Protein AF-A0A0D2M886-F1 (afdb_monomer_lite)

Organism: NCBI:txid145388

InterPro domains:
  IPR003165 Piwi domain [PF02171] (3-191)
  IPR003165 Piwi domain [PS50822] (1-195)
  IPR003165 Piwi domain [SM00950] (1-195)
  IPR012337 Ribonuclease H-like superfamily [SSF53098] (3-191)
  IPR036397 Ribonuclease H superfamily [G3DSA:3.30.420.10] (1-238)

Secondary structure (DSSP, 8-state):
-PPPTT--S-TTHHHHHHHHHHHHHHHHSS--S-EEEEEES--GGGHHHHIIIIIHHHHHHHHHHH-TT----EEEEEEE---S----EE-SPPPTTS-SPPPEEPPPTTEEE-SSSS-SSS-EEEEE-S--SSS---PEEEEEEEESS---HHHHHHHHHHHHS--TT-SS--SS-HHHHHHHHHHHHHHHHHHHT-S------------------------PPPPPPTTTTTS-TT-

Sequence (239 aa):
MEQPPGMEIVAGMGEALEELLRKRREATGKLPDALLVYRDGVSDSQLGTVVDREVGPMRRACAAVGGPSYAPPLTLLVVSKSHGLRMMAVTGEAGAGGERLPEVDNPLPGSVLDHTVTRPLAYEFYLASHAAIQGTSRPSKYQVLVDDRGLGPDALQLVTHWLCCTHGACSRSVRQPVPARYADQAAAAAALLAKRGAWPQRQQAGGGGGGGSGAGADQGPQYRMIPLADTLAGSHWYL

pLDDT: mean 83.42, std 17.79, range [31.66, 97.38]

Structure (mmCIF, N/CA/C/O backbone):
data_AF-A0A0D2M886-F1
#
_entry.id   AF-A0A0D2M886-F1
#
loop_
_atom_site.group_PDB
_atom_site.id
_atom_site.type_symbol
_atom_site.label_atom_id
_atom_site.label_alt_id
_atom_site.label_comp_id
_atom_site.label_asym_id
_atom_site.label_entity_id
_atom_site.label_seq_id
_atom_site.pdbx_PDB_ins_code
_atom_site.Cartn_x
_atom_site.Cartn_y
_atom_site.Cartn_z
_atom_site.occupancy
_atom_site.B_iso_or_equiv
_atom_site.auth_seq_id
_atom_site.auth_comp_id
_atom_site.auth_asym_id
_atom_site.auth_atom_id
_atom_site.pdbx_PDB_model_num
ATOM 1 N N . MET A 1 1 ? 1.164 2.469 22.660 1.00 53.12 1 MET A N 1
ATOM 2 C CA . MET A 1 1 ? 2.129 1.353 22.586 1.00 53.12 1 MET A CA 1
ATOM 3 C C . MET A 1 1 ? 3.386 1.878 21.912 1.00 53.12 1 MET A C 1
ATOM 5 O O . MET A 1 1 ? 3.252 2.594 20.927 1.00 53.12 1 MET A O 1
ATOM 9 N N . GLU A 1 2 ? 4.568 1.613 22.464 1.00 64.00 2 GLU A N 1
ATOM 10 C CA . GLU A 1 2 ? 5.840 2.068 21.882 1.00 64.00 2 GLU A CA 1
ATOM 11 C C . GLU A 1 2 ? 6.367 1.018 20.896 1.00 64.00 2 GLU A C 1
ATOM 13 O O . GLU A 1 2 ? 6.315 -0.179 21.181 1.00 64.00 2 GLU A O 1
ATOM 18 N N . GLN A 1 3 ? 6.826 1.454 19.720 1.00 74.00 3 GLN A N 1
ATOM 19 C CA . GLN A 1 3 ? 7.476 0.576 18.746 1.00 74.00 3 GLN A CA 1
ATOM 20 C C . GLN A 1 3 ? 8.975 0.476 19.068 1.00 74.00 3 GLN A C 1
ATOM 22 O O . GLN A 1 3 ? 9.629 1.516 19.179 1.00 74.00 3 GLN A O 1
ATOM 27 N N . PRO A 1 4 ? 9.539 -0.738 19.205 1.00 77.50 4 PRO A N 1
ATOM 28 C CA . PRO A 1 4 ? 10.972 -0.908 19.407 1.00 77.50 4 PRO A CA 1
ATOM 29 C C . PRO A 1 4 ? 11.797 -0.369 18.224 1.00 77.50 4 PRO A C 1
ATOM 31 O O . PRO A 1 4 ? 11.364 -0.488 17.072 1.00 77.50 4 PRO A O 1
ATOM 34 N N . PRO A 1 5 ? 13.010 0.165 18.464 1.00 78.38 5 PRO A N 1
ATOM 35 C CA . PRO A 1 5 ? 13.906 0.590 17.392 1.00 78.38 5 PRO A CA 1
ATOM 36 C C . PRO A 1 5 ? 14.203 -0.544 16.400 1.00 78.38 5 PRO A C 1
ATOM 38 O O . PRO A 1 5 ? 14.501 -1.666 16.802 1.00 78.38 5 PRO A O 1
ATOM 41 N N . GLY A 1 6 ? 14.138 -0.246 15.099 1.00 81.31 6 GLY A N 1
ATOM 42 C CA . GLY A 1 6 ? 14.448 -1.205 14.028 1.00 81.31 6 GLY A CA 1
ATOM 43 C C . GLY A 1 6 ? 13.375 -2.270 13.772 1.00 81.31 6 GLY A C 1
ATOM 44 O O . GLY A 1 6 ? 13.572 -3.132 12.918 1.00 81.31 6 GLY A O 1
ATOM 45 N N . MET A 1 7 ? 12.239 -2.226 14.474 1.00 84.75 7 MET A N 1
ATOM 46 C CA . MET A 1 7 ? 11.128 -3.142 14.230 1.00 84.75 7 MET A CA 1
ATOM 47 C C . MET A 1 7 ? 10.287 -2.661 13.042 1.00 84.75 7 MET A C 1
ATOM 49 O O . MET A 1 7 ? 9.575 -1.668 13.136 1.00 84.75 7 MET A O 1
ATOM 53 N N . GLU A 1 8 ? 10.345 -3.388 11.926 1.00 87.00 8 GLU A N 1
ATOM 54 C CA . GLU A 1 8 ? 9.553 -3.050 10.733 1.00 87.00 8 GLU A CA 1
ATOM 55 C C . GLU A 1 8 ? 8.082 -3.464 10.848 1.00 87.00 8 GLU A C 1
ATOM 57 O O . GLU A 1 8 ? 7.227 -2.855 10.212 1.00 87.00 8 GLU A O 1
ATOM 62 N N . ILE A 1 9 ? 7.770 -4.484 11.654 1.00 89.50 9 ILE A N 1
ATOM 63 C CA . ILE A 1 9 ? 6.400 -4.966 11.872 1.00 89.50 9 ILE A CA 1
ATOM 64 C C . ILE A 1 9 ? 5.643 -4.001 12.783 1.00 89.50 9 ILE A C 1
ATOM 66 O O . ILE A 1 9 ? 6.102 -3.666 13.877 1.00 89.50 9 ILE A O 1
ATOM 70 N N . VAL A 1 10 ? 4.450 -3.586 12.362 1.00 88.38 10 VAL A N 1
ATOM 71 C CA . VAL A 1 10 ? 3.660 -2.592 13.093 1.00 88.38 10 VAL A CA 1
ATOM 72 C C . VAL A 1 10 ? 2.946 -3.266 14.263 1.00 88.38 10 VAL A C 1
ATOM 74 O O . VAL A 1 10 ? 1.879 -3.854 14.104 1.00 88.38 10 VAL A O 1
ATOM 77 N N . ALA A 1 11 ? 3.512 -3.138 15.465 1.00 85.81 11 ALA A N 1
ATOM 78 C CA . ALA A 1 11 ? 2.910 -3.687 16.684 1.00 85.81 11 ALA A CA 1
ATOM 79 C C . ALA A 1 11 ? 1.501 -3.120 16.966 1.00 85.81 11 ALA A C 1
ATOM 81 O O . ALA A 1 11 ? 0.620 -3.859 17.389 1.00 85.81 11 ALA A O 1
ATOM 82 N N . GLY A 1 12 ? 1.289 -1.829 16.679 1.00 87.06 12 GLY A N 1
ATOM 83 C CA . GLY A 1 12 ? 0.040 -1.100 16.937 1.00 87.06 12 GLY A CA 1
ATOM 84 C C . GLY A 1 12 ? -0.958 -1.058 15.771 1.00 87.06 12 GLY A C 1
ATOM 85 O O . GLY A 1 12 ? -1.716 -0.095 15.654 1.00 87.06 12 GLY A O 1
ATOM 86 N N . MET A 1 13 ? -0.905 -2.022 14.841 1.00 90.69 13 MET A N 1
ATOM 87 C CA . MET A 1 13 ? -1.732 -1.989 13.622 1.00 90.69 13 MET A CA 1
ATOM 88 C C . MET A 1 13 ? -3.233 -2.072 13.944 1.00 90.69 13 MET A C 1
ATOM 90 O O . MET A 1 13 ? -4.048 -1.406 13.306 1.00 90.69 13 MET A O 1
ATOM 94 N N . GLY A 1 14 ? -3.603 -2.881 14.942 1.00 92.44 14 GLY A N 1
ATOM 95 C CA . GLY A 1 14 ? -4.996 -3.045 15.355 1.00 92.44 14 GLY A CA 1
ATOM 96 C C . GLY 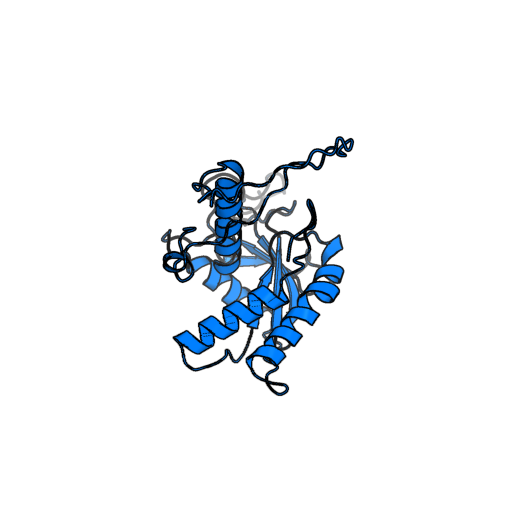A 1 14 ? -5.571 -1.760 15.946 1.00 92.44 14 GLY A C 1
ATOM 97 O O . GLY A 1 14 ? -6.633 -1.316 15.524 1.00 92.44 14 GLY A O 1
ATOM 98 N N . GLU A 1 15 ? -4.846 -1.126 16.865 1.00 91.69 15 GLU A N 1
ATOM 99 C CA . GLU A 1 15 ? -5.262 0.112 17.528 1.00 91.69 15 GLU A CA 1
ATOM 100 C C . GLU A 1 15 ? -5.401 1.269 16.534 1.00 91.69 15 GLU A C 1
ATOM 102 O O . GLU A 1 15 ? -6.382 2.012 16.581 1.00 91.69 15 GLU A O 1
ATOM 107 N N . ALA A 1 16 ? -4.458 1.390 15.593 1.00 91.25 16 ALA A N 1
ATOM 108 C CA . ALA A 1 16 ? -4.535 2.394 14.537 1.00 91.25 16 ALA A CA 1
ATOM 109 C C . ALA A 1 16 ? -5.781 2.191 13.658 1.00 91.25 16 ALA A C 1
ATOM 111 O O . ALA A 1 16 ? -6.501 3.147 13.366 1.00 91.25 16 ALA A O 1
ATOM 112 N N . LEU A 1 17 ? -6.078 0.946 13.266 1.00 94.88 17 LEU A N 1
ATOM 113 C CA . LEU A 1 17 ? -7.279 0.640 12.489 1.00 94.88 17 LEU A CA 1
ATOM 114 C C . LEU A 1 17 ? -8.563 0.893 13.291 1.00 94.88 17 LEU A C 1
ATOM 116 O O . LEU A 1 17 ? -9.522 1.436 12.745 1.00 94.88 17 LEU A O 1
ATOM 120 N N . GLU A 1 18 ? -8.592 0.532 14.573 1.00 94.50 18 GLU A N 1
ATOM 121 C CA . GLU A 1 18 ? -9.721 0.789 15.472 1.00 94.50 18 GLU A CA 1
ATOM 122 C C . GLU A 1 18 ? -10.050 2.287 15.541 1.00 94.50 18 GLU A C 1
ATOM 124 O O . GLU A 1 18 ? -11.213 2.676 15.381 1.00 94.50 18 GLU A O 1
ATOM 129 N N . GLU A 1 19 ? -9.032 3.134 15.711 1.00 92.31 19 GLU A N 1
ATOM 130 C CA . GLU A 1 19 ? -9.193 4.589 15.716 1.00 92.31 19 GLU A CA 1
ATOM 131 C C . GLU A 1 19 ? -9.737 5.102 14.372 1.00 92.31 19 GLU A C 1
ATOM 133 O O . GLU A 1 19 ? -10.700 5.875 14.343 1.00 92.31 19 GLU A O 1
ATOM 138 N N . LEU A 1 20 ? -9.180 4.630 13.250 1.00 93.06 20 LEU A N 1
ATOM 139 C CA . LEU A 1 20 ? -9.633 5.010 11.908 1.00 93.06 20 LEU A CA 1
ATOM 140 C C . LEU A 1 20 ? -11.085 4.591 11.642 1.00 93.06 20 LEU A C 1
ATOM 142 O O . LEU A 1 20 ? -11.854 5.363 11.064 1.00 93.06 20 LEU A O 1
ATOM 146 N N . LEU A 1 21 ? -11.491 3.398 12.082 1.00 95.25 21 LEU A N 1
ATOM 147 C CA . LEU A 1 21 ? -12.864 2.908 11.943 1.00 95.25 21 LEU A CA 1
ATOM 148 C C . LEU A 1 21 ? -13.850 3.725 12.785 1.00 95.25 21 LEU A C 1
ATOM 150 O O . LEU A 1 21 ? -14.943 4.040 12.305 1.00 95.25 21 LEU A O 1
ATOM 154 N N . ARG A 1 22 ? -13.472 4.110 14.012 1.00 94.06 22 ARG A N 1
ATOM 155 C CA . ARG A 1 22 ? -14.287 5.005 14.852 1.00 94.06 22 ARG A CA 1
ATOM 156 C C . ARG A 1 22 ? -14.464 6.369 14.195 1.00 94.06 22 ARG A C 1
ATOM 158 O O . ARG A 1 22 ? -15.606 6.770 13.977 1.00 94.06 22 ARG A O 1
ATOM 165 N N . LYS A 1 23 ? -13.370 7.002 13.759 1.00 91.56 23 LYS A N 1
ATOM 166 C CA . LYS A 1 23 ? -13.404 8.286 13.034 1.00 91.56 23 LYS A CA 1
ATOM 167 C C . LYS A 1 23 ? -14.247 8.204 11.758 1.00 91.56 23 LYS A C 1
ATOM 169 O O . LYS A 1 23 ? -15.034 9.101 11.465 1.00 91.56 23 LYS A O 1
ATOM 174 N N . ARG A 1 24 ? -14.146 7.103 11.002 1.00 92.56 24 ARG A N 1
ATOM 175 C CA . ARG A 1 24 ? -14.970 6.871 9.804 1.00 92.56 24 ARG A CA 1
ATOM 176 C C . ARG A 1 24 ? -16.459 6.795 10.138 1.00 92.56 24 ARG A C 1
ATOM 178 O O . ARG A 1 24 ? -17.269 7.398 9.427 1.00 92.56 24 ARG A O 1
ATOM 185 N N . ARG A 1 25 ? -16.818 6.073 11.202 1.00 93.94 25 ARG A N 1
ATOM 186 C CA . ARG A 1 25 ? -18.205 5.955 11.665 1.00 93.94 25 ARG A CA 1
ATOM 187 C C . ARG A 1 25 ? -18.745 7.288 12.171 1.00 93.94 25 ARG A C 1
ATOM 189 O O . ARG A 1 25 ? -19.879 7.613 11.852 1.00 93.94 25 ARG A O 1
ATOM 196 N N . GLU A 1 26 ? -17.950 8.063 12.897 1.00 92.56 26 GLU A N 1
ATOM 197 C CA . GLU A 1 26 ? -18.324 9.411 13.347 1.00 92.56 26 GLU A CA 1
ATOM 198 C C . GLU A 1 26 ? -18.574 10.353 12.162 1.00 92.56 26 GLU A C 1
ATOM 200 O O . GLU A 1 26 ? -19.574 11.064 12.142 1.00 92.56 26 GLU A O 1
ATOM 205 N N . ALA A 1 27 ? -17.720 10.306 11.135 1.00 90.62 27 ALA A N 1
ATOM 206 C CA . ALA A 1 27 ? -17.834 11.182 9.971 1.00 90.62 27 ALA A CA 1
ATOM 207 C C . ALA A 1 27 ? -18.964 10.799 8.997 1.00 90.62 27 ALA A C 1
ATOM 209 O O . ALA A 1 27 ? -19.508 11.667 8.320 1.00 90.62 27 ALA A O 1
ATOM 210 N N . THR A 1 28 ? -19.291 9.508 8.866 1.00 93.38 28 THR A N 1
ATOM 211 C CA . THR A 1 28 ? -20.219 9.020 7.818 1.00 93.38 28 THR A CA 1
ATOM 212 C C . THR A 1 28 ? -21.443 8.273 8.336 1.00 93.38 28 THR A C 1
ATOM 214 O O . THR A 1 28 ? -22.320 7.911 7.553 1.00 93.38 28 THR A O 1
ATOM 217 N N . GLY A 1 29 ? -21.507 7.994 9.638 1.00 93.00 29 GLY A N 1
ATOM 218 C CA . GLY A 1 29 ? -22.547 7.174 10.263 1.00 93.00 29 GLY A CA 1
ATOM 219 C C . GLY A 1 29 ? -22.462 5.679 9.939 1.00 93.00 29 GLY A C 1
ATOM 220 O O . GLY A 1 29 ? -23.271 4.907 10.447 1.00 93.00 29 GLY A O 1
ATOM 221 N N . LYS A 1 30 ? -21.509 5.241 9.102 1.00 93.44 30 LYS A N 1
ATOM 222 C CA . LYS A 1 30 ? -21.393 3.853 8.634 1.00 93.44 30 LYS A CA 1
ATOM 223 C C . LYS A 1 30 ? -19.961 3.338 8.734 1.00 93.44 30 LYS A C 1
ATOM 225 O O . LYS A 1 30 ? -18.998 4.082 8.553 1.00 93.44 30 LYS A O 1
ATOM 230 N N . LEU A 1 31 ? -19.836 2.045 9.011 1.00 95.69 31 LEU A N 1
ATOM 231 C CA . LEU A 1 31 ? -18.571 1.322 8.905 1.00 95.69 31 LEU A CA 1
ATOM 232 C C . LEU A 1 31 ? -18.360 0.852 7.454 1.00 95.69 31 LEU A C 1
ATOM 234 O O . LEU A 1 31 ? -19.344 0.655 6.743 1.00 95.69 31 LEU A O 1
ATOM 238 N N . PRO A 1 32 ? -17.108 0.734 6.983 1.00 95.69 32 PRO A N 1
ATOM 239 C CA . PRO A 1 32 ? -16.821 0.299 5.619 1.00 95.69 32 PRO A CA 1
ATOM 240 C C . PRO A 1 32 ? -17.175 -1.178 5.386 1.00 95.69 32 PRO A C 1
ATOM 242 O O . PRO A 1 32 ? -16.897 -2.035 6.216 1.00 95.69 32 PRO A O 1
ATOM 245 N N . ASP A 1 33 ? -17.707 -1.490 4.205 1.00 95.44 33 ASP A N 1
ATOM 246 C CA . ASP A 1 33 ? -18.076 -2.865 3.834 1.00 95.44 33 ASP A CA 1
ATOM 247 C C . ASP A 1 33 ? -16.876 -3.727 3.401 1.00 95.44 33 ASP A C 1
ATOM 249 O O . ASP A 1 33 ? -17.024 -4.926 3.189 1.00 95.44 33 ASP A O 1
ATOM 253 N N . ALA A 1 34 ? -15.698 -3.130 3.201 1.00 95.81 34 ALA A N 1
ATOM 254 C CA . ALA A 1 34 ? -14.462 -3.817 2.827 1.00 95.81 34 ALA A CA 1
ATOM 255 C C . ALA A 1 34 ? -13.234 -2.984 3.207 1.00 95.81 34 ALA A C 1
ATOM 257 O O . ALA A 1 34 ? -13.303 -1.752 3.262 1.00 95.81 34 ALA A O 1
ATOM 258 N N . LEU A 1 35 ? -12.104 -3.657 3.423 1.00 96.75 35 LEU A N 1
ATOM 259 C CA . LEU A 1 35 ? -10.825 -3.031 3.750 1.00 96.75 35 LEU A CA 1
ATOM 260 C C . LEU A 1 35 ? -9.789 -3.347 2.671 1.00 96.75 35 LEU A C 1
ATOM 262 O O . LEU A 1 35 ? -9.472 -4.509 2.437 1.00 96.75 35 LEU A O 1
ATOM 266 N N . LEU A 1 36 ? -9.235 -2.305 2.050 1.00 96.75 36 LEU A N 1
ATOM 267 C CA . LEU A 1 36 ? -8.108 -2.397 1.123 1.00 96.75 36 LEU A CA 1
ATOM 268 C C . LEU A 1 36 ? -6.891 -1.730 1.764 1.00 96.75 36 LEU A C 1
ATOM 270 O O . LEU A 1 36 ? -6.874 -0.512 1.949 1.00 96.75 36 LEU A O 1
ATOM 274 N N . VAL A 1 37 ? -5.887 -2.527 2.118 1.00 96.75 37 VAL A N 1
ATOM 275 C CA . VAL A 1 37 ? -4.716 -2.078 2.876 1.00 96.75 37 VAL A CA 1
ATOM 276 C C . VAL A 1 37 ? -3.468 -2.186 2.008 1.00 96.75 37 VAL A C 1
ATOM 278 O O . VAL A 1 37 ? -3.136 -3.264 1.520 1.00 96.75 37 VAL A O 1
ATOM 281 N N . TYR A 1 38 ? -2.756 -1.068 1.854 1.00 96.88 38 TYR A N 1
ATOM 282 C CA . TYR A 1 38 ? -1.430 -1.027 1.239 1.00 96.88 38 TYR A CA 1
ATOM 283 C C . TYR A 1 38 ? -0.364 -0.897 2.319 1.00 96.88 38 TYR A C 1
ATOM 285 O O . TYR A 1 38 ? -0.339 0.087 3.059 1.00 96.88 38 TYR A O 1
ATOM 293 N N . ARG A 1 39 ? 0.530 -1.880 2.389 1.00 95.50 39 ARG A N 1
ATOM 294 C CA . ARG A 1 39 ? 1.609 -1.959 3.369 1.00 95.50 39 ARG A CA 1
ATOM 295 C C . ARG A 1 39 ? 2.953 -1.716 2.692 1.00 95.50 39 ARG A C 1
ATOM 297 O O . ARG A 1 39 ? 3.441 -2.578 1.975 1.00 95.50 39 ARG A O 1
ATOM 304 N N . ASP A 1 40 ? 3.553 -0.553 2.917 1.00 92.62 40 ASP A N 1
ATOM 305 C CA . ASP A 1 40 ? 4.906 -0.237 2.431 1.00 92.62 40 ASP A CA 1
ATOM 306 C C . ASP A 1 40 ? 5.961 -0.501 3.511 1.00 92.62 40 ASP A C 1
ATOM 308 O O . ASP A 1 40 ? 5.642 -0.463 4.697 1.00 92.62 40 ASP A O 1
ATOM 312 N N . GLY A 1 41 ? 7.211 -0.738 3.112 1.00 81.69 41 GLY A N 1
ATOM 313 C CA . GLY A 1 41 ? 8.351 -0.816 4.030 1.00 81.69 41 GLY A CA 1
ATOM 314 C C . GLY A 1 41 ? 8.548 -2.176 4.698 1.00 81.69 41 GLY A C 1
ATOM 315 O O . GLY A 1 41 ? 8.929 -2.220 5.861 1.00 81.69 41 GLY A O 1
ATOM 316 N N . VAL A 1 42 ? 8.266 -3.270 3.986 1.00 89.88 42 VAL A N 1
ATOM 317 C CA . VAL A 1 42 ? 8.608 -4.635 4.424 1.00 89.88 42 VAL A CA 1
ATOM 318 C C . VAL A 1 42 ? 9.409 -5.357 3.351 1.00 89.88 42 VAL A C 1
ATOM 320 O O . VAL A 1 42 ? 9.152 -5.204 2.151 1.00 89.88 42 VAL A O 1
ATOM 323 N N . SER A 1 43 ? 10.390 -6.138 3.791 1.00 87.69 43 SER A N 1
ATOM 324 C CA . SER A 1 43 ? 11.168 -7.008 2.913 1.00 87.69 43 SER A CA 1
ATOM 325 C C . SER A 1 43 ? 10.445 -8.330 2.638 1.00 87.69 43 SER A C 1
ATOM 327 O O . SER A 1 43 ? 9.536 -8.740 3.364 1.00 87.69 43 SER A O 1
ATOM 329 N N . ASP A 1 44 ? 10.880 -9.038 1.595 1.00 87.56 44 ASP A N 1
ATOM 330 C CA . ASP A 1 44 ? 10.262 -10.303 1.181 1.00 87.56 44 ASP A CA 1
ATOM 331 C C . ASP A 1 44 ? 10.348 -11.400 2.259 1.00 87.56 44 ASP A C 1
ATOM 333 O O . ASP A 1 44 ? 9.481 -12.270 2.327 1.00 87.56 44 ASP A O 1
ATOM 337 N N . SER A 1 45 ? 11.351 -11.346 3.144 1.00 89.31 45 SER A N 1
ATOM 338 C CA . SER A 1 45 ? 11.512 -12.318 4.234 1.00 89.31 45 SER A CA 1
ATOM 339 C C . SER A 1 45 ? 10.497 -12.133 5.366 1.00 89.31 45 SER A C 1
ATOM 341 O O . SER A 1 45 ? 10.272 -13.057 6.144 1.00 89.31 45 SER A O 1
ATOM 343 N N . GLN A 1 46 ? 9.857 -10.965 5.462 1.00 91.00 46 GLN A N 1
ATOM 344 C CA . GLN A 1 46 ? 8.916 -10.638 6.537 1.00 91.00 46 GLN A CA 1
ATOM 345 C C . GLN A 1 46 ? 7.453 -10.765 6.116 1.00 91.00 46 GLN A C 1
ATOM 347 O O . GLN A 1 46 ? 6.575 -10.536 6.945 1.00 91.00 46 GLN A O 1
ATOM 352 N N . LEU A 1 47 ? 7.165 -11.140 4.865 1.00 91.94 47 LEU A N 1
ATOM 353 C CA . LEU A 1 47 ? 5.789 -11.232 4.364 1.00 91.94 47 LEU A CA 1
ATOM 354 C C . LEU A 1 47 ? 4.926 -12.179 5.210 1.00 91.94 47 LEU A C 1
ATOM 356 O O . LEU A 1 47 ? 3.796 -11.834 5.541 1.00 91.94 47 LEU A O 1
ATOM 360 N N . GLY A 1 48 ? 5.473 -13.330 5.620 1.00 92.31 48 GLY A N 1
ATOM 361 C CA . GLY A 1 48 ? 4.783 -14.248 6.534 1.00 92.31 48 GLY A CA 1
ATOM 362 C C . GLY A 1 48 ? 4.502 -13.602 7.893 1.00 92.31 48 GLY A C 1
ATOM 363 O O . GLY A 1 48 ? 3.373 -13.611 8.371 1.00 92.31 48 GLY A O 1
ATOM 364 N N . THR A 1 49 ? 5.500 -12.920 8.459 1.00 92.88 49 THR A N 1
ATOM 365 C CA . THR A 1 49 ? 5.365 -12.207 9.736 1.00 92.88 49 THR A CA 1
ATOM 366 C C . THR A 1 49 ? 4.306 -11.106 9.683 1.00 92.88 49 THR A C 1
ATOM 368 O O . THR A 1 49 ? 3.595 -10.910 10.665 1.00 92.88 49 THR A O 1
ATOM 371 N N . VAL A 1 50 ? 4.168 -10.396 8.558 1.00 94.12 50 VAL A N 1
ATOM 372 C CA . VAL A 1 50 ? 3.108 -9.392 8.363 1.00 94.12 50 VAL A CA 1
ATOM 373 C C . VAL A 1 50 ? 1.730 -10.043 8.465 1.00 94.12 50 VAL A C 1
ATOM 375 O O . VAL A 1 50 ? 0.868 -9.536 9.183 1.00 94.12 50 VAL A O 1
ATOM 378 N N . VAL A 1 51 ? 1.523 -11.187 7.808 1.00 93.69 51 VAL A N 1
ATOM 379 C CA . VAL A 1 51 ? 0.253 -11.922 7.900 1.00 93.69 51 VAL A CA 1
ATOM 380 C C . VAL A 1 51 ? -0.010 -12.354 9.343 1.00 93.69 51 VAL A C 1
ATOM 382 O O . VAL A 1 51 ? -1.063 -12.038 9.898 1.00 93.69 51 VAL A O 1
ATOM 385 N N . ASP A 1 52 ? 0.967 -12.983 9.992 1.00 93.06 52 ASP A N 1
ATOM 386 C CA . ASP A 1 52 ? 0.800 -13.539 11.338 1.00 93.06 52 ASP A CA 1
ATOM 387 C C . ASP A 1 52 ? 0.584 -12.466 12.413 1.00 93.06 52 ASP A C 1
ATOM 389 O O . ASP A 1 52 ? -0.166 -12.664 13.376 1.00 93.06 52 ASP A O 1
ATOM 393 N N . ARG A 1 53 ? 1.262 -11.320 12.281 1.00 93.50 53 ARG A N 1
ATOM 394 C CA . ARG A 1 53 ? 1.314 -10.289 13.324 1.00 93.50 53 ARG A CA 1
ATOM 395 C C . ARG A 1 53 ? 0.406 -9.100 13.070 1.00 93.50 53 ARG A C 1
ATOM 397 O O . ARG A 1 53 ? -0.015 -8.508 14.053 1.00 93.50 53 ARG A O 1
ATOM 404 N N . GLU A 1 54 ? 0.077 -8.754 11.826 1.00 94.88 54 GLU A N 1
ATOM 405 C CA . GLU A 1 54 ? -0.716 -7.552 11.518 1.00 94.88 54 GLU A CA 1
ATOM 406 C C . GLU A 1 54 ? -2.181 -7.891 11.171 1.00 94.88 54 GLU A C 1
ATOM 408 O O . GLU A 1 54 ? -3.092 -7.190 11.617 1.00 94.88 54 GLU A O 1
ATOM 413 N N . VAL A 1 55 ? -2.455 -9.002 10.469 1.00 95.50 55 VAL A N 1
ATOM 414 C CA . VAL A 1 55 ? -3.827 -9.374 10.040 1.00 95.50 55 VAL A CA 1
ATOM 415 C C . VAL A 1 55 ? -4.725 -9.742 11.218 1.00 95.50 55 VAL A C 1
ATOM 417 O O . VAL A 1 55 ? -5.862 -9.273 11.303 1.00 95.50 55 VAL A O 1
ATOM 420 N N . GLY A 1 56 ? -4.223 -10.543 12.159 1.00 94.88 56 GLY A N 1
ATOM 421 C CA . GLY A 1 56 ? -4.973 -10.928 13.358 1.00 94.88 56 GLY A CA 1
ATOM 422 C C . GLY A 1 56 ? -5.473 -9.721 14.169 1.00 94.88 56 GLY A C 1
ATOM 423 O O . GLY A 1 56 ? -6.678 -9.628 14.426 1.00 94.88 56 GLY A O 1
ATOM 424 N N . PRO A 1 57 ? -4.593 -8.776 14.563 1.00 95.25 57 PRO A N 1
ATOM 425 C CA . PRO A 1 57 ? -5.006 -7.531 15.208 1.00 95.25 57 PRO A CA 1
ATOM 426 C C . PRO A 1 57 ? -5.996 -6.699 14.391 1.00 95.25 57 PRO A C 1
ATOM 428 O O . PRO A 1 57 ? -6.968 -6.221 14.970 1.00 95.25 57 PRO A O 1
ATOM 431 N N . MET A 1 58 ? -5.813 -6.569 13.070 1.00 96.00 58 MET A N 1
ATOM 432 C CA . MET A 1 58 ? -6.754 -5.829 12.216 1.00 96.00 58 MET A CA 1
ATOM 433 C C . MET A 1 58 ? -8.173 -6.415 12.275 1.00 96.00 58 MET A C 1
ATOM 435 O O . MET A 1 58 ? -9.151 -5.682 12.434 1.00 96.00 58 MET A O 1
ATOM 439 N N . ARG A 1 59 ? -8.304 -7.745 12.212 1.00 95.62 59 ARG A N 1
ATOM 440 C CA . ARG A 1 59 ? -9.613 -8.413 12.320 1.00 95.62 59 ARG A CA 1
ATOM 441 C C . ARG A 1 59 ? -10.240 -8.232 13.704 1.00 95.62 59 ARG A C 1
ATOM 443 O O . ARG A 1 59 ? -11.438 -7.973 13.800 1.00 95.62 59 ARG A O 1
ATOM 450 N N . ARG A 1 60 ? -9.439 -8.304 14.775 1.00 95.50 60 ARG A N 1
ATOM 451 C CA . ARG A 1 60 ? -9.917 -8.029 16.144 1.00 95.50 60 ARG A CA 1
ATOM 452 C C . ARG A 1 60 ? -10.382 -6.582 16.312 1.00 95.50 60 ARG A C 1
ATOM 454 O O . ARG A 1 60 ? -11.417 -6.365 16.931 1.00 95.50 60 ARG A O 1
ATOM 461 N N . ALA A 1 61 ? -9.672 -5.622 15.723 1.00 95.62 61 ALA A N 1
ATOM 462 C CA . ALA A 1 61 ? -10.055 -4.212 15.730 1.00 95.62 61 ALA A CA 1
ATOM 463 C C . ALA A 1 61 ? -11.405 -3.980 15.037 1.00 95.62 61 ALA A C 1
ATOM 465 O O . ALA A 1 61 ? -12.245 -3.240 15.546 1.00 95.62 61 ALA A O 1
ATOM 466 N N . CYS A 1 62 ? -11.666 -4.670 13.920 1.00 96.31 62 CYS A N 1
ATOM 467 C CA . CYS A 1 62 ? -12.980 -4.637 13.277 1.00 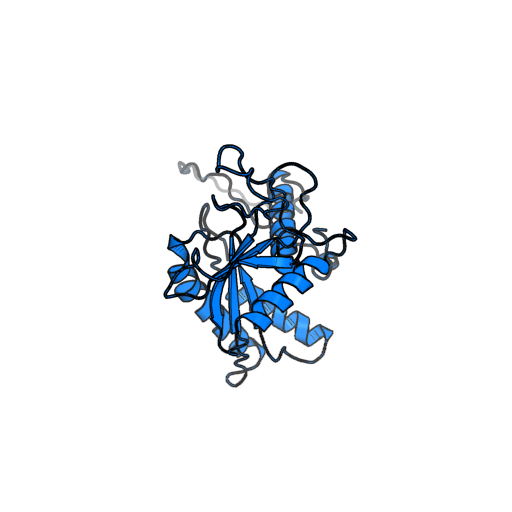96.31 62 CYS A CA 1
ATOM 468 C C . CYS A 1 62 ? -14.073 -5.103 14.249 1.00 96.31 62 CYS A C 1
ATOM 470 O O . CYS A 1 62 ? -15.007 -4.347 14.526 1.00 96.31 62 CYS A O 1
ATOM 472 N N . ALA A 1 63 ? -13.913 -6.292 14.837 1.00 95.19 63 ALA A N 1
ATOM 473 C CA . ALA A 1 63 ? -14.884 -6.843 15.781 1.00 95.19 63 ALA A CA 1
ATOM 474 C C . ALA A 1 63 ? -15.090 -5.948 17.021 1.00 95.19 63 ALA A C 1
ATOM 476 O O . ALA A 1 63 ? -16.209 -5.829 17.518 1.00 95.19 63 ALA A O 1
ATOM 477 N N . ALA A 1 64 ? -14.039 -5.273 17.497 1.00 94.69 64 ALA A N 1
ATOM 478 C CA . ALA A 1 64 ? -14.119 -4.342 18.621 1.00 94.69 64 ALA A CA 1
ATOM 479 C C . ALA A 1 64 ? -14.962 -3.091 18.305 1.00 94.69 64 ALA A C 1
ATOM 481 O O . ALA A 1 64 ? -15.660 -2.579 19.181 1.00 94.69 64 ALA A O 1
ATOM 482 N N . VAL A 1 65 ? -14.928 -2.593 17.063 1.00 94.19 65 VAL A N 1
ATOM 483 C CA . VAL A 1 65 ? -15.680 -1.389 16.666 1.00 94.19 65 VAL A CA 1
ATOM 484 C C . VAL A 1 65 ? -17.101 -1.717 16.224 1.00 94.19 65 VAL A C 1
ATOM 486 O O . VAL A 1 65 ? -18.030 -1.006 16.612 1.00 94.19 65 VAL A O 1
ATOM 489 N N . GLY A 1 66 ? -17.276 -2.739 15.386 1.00 91.00 66 GLY A N 1
ATOM 490 C CA . GLY A 1 66 ? -18.556 -3.081 14.757 1.00 91.00 66 GLY A CA 1
ATOM 491 C C . GLY A 1 66 ? -19.325 -4.224 15.424 1.00 91.00 66 GLY A C 1
ATOM 492 O O . GLY A 1 66 ? -20.428 -4.540 14.986 1.00 91.00 66 GLY A O 1
ATOM 493 N N . GLY A 1 67 ? -18.768 -4.830 16.474 1.00 93.38 67 GLY A N 1
ATOM 494 C CA . GLY A 1 67 ? -19.319 -6.007 17.143 1.00 93.38 67 GLY A CA 1
ATOM 495 C C . GLY A 1 67 ? -18.880 -7.333 16.499 1.00 93.38 67 GLY A C 1
ATOM 496 O O . GLY A 1 67 ? -18.273 -7.335 15.427 1.00 93.38 67 GLY A O 1
ATOM 497 N N . PRO A 1 68 ? -19.203 -8.486 17.121 1.00 90.06 68 PRO A N 1
ATOM 498 C CA . PRO A 1 68 ? -18.722 -9.805 16.684 1.00 90.06 68 PRO A CA 1
ATOM 499 C C . PRO A 1 68 ? -19.110 -10.198 15.252 1.00 90.06 68 PRO A C 1
ATOM 501 O O . PRO A 1 68 ? -18.436 -11.019 14.640 1.00 90.06 68 PRO A O 1
ATOM 504 N N . SER A 1 69 ? -20.191 -9.626 14.716 1.00 92.19 69 SER A N 1
ATOM 505 C CA . SER A 1 69 ? -20.677 -9.882 13.356 1.00 92.19 69 SER A CA 1
ATOM 506 C C . SER A 1 69 ? -20.005 -9.021 12.286 1.00 92.19 69 SER A C 1
ATOM 508 O O . SER A 1 69 ? -20.191 -9.273 11.097 1.00 92.19 69 SER A O 1
ATOM 510 N N . TYR A 1 70 ? -19.256 -7.985 12.671 1.00 95.81 70 TYR A N 1
ATOM 511 C CA . TYR A 1 70 ? -18.597 -7.097 11.721 1.00 95.81 70 TYR A CA 1
ATOM 512 C C . TYR A 1 70 ? -17.214 -7.642 11.351 1.00 95.81 70 TYR A C 1
ATOM 514 O O . TYR A 1 70 ? -16.208 -7.394 12.019 1.00 95.81 70 TYR A O 1
ATOM 522 N N . ALA A 1 71 ? -17.188 -8.389 10.251 1.00 95.06 71 ALA A N 1
ATOM 523 C CA . ALA A 1 71 ? -15.989 -8.973 9.664 1.00 95.06 71 ALA A CA 1
ATOM 524 C C . ALA A 1 71 ? -15.904 -8.587 8.176 1.00 95.06 71 ALA A C 1
ATOM 526 O O . ALA A 1 71 ? -16.208 -9.413 7.313 1.00 95.06 71 ALA A O 1
ATOM 527 N N . PRO A 1 72 ? -15.553 -7.326 7.853 1.00 96.81 72 PRO A N 1
ATOM 528 C CA . PRO A 1 72 ? -15.427 -6.908 6.464 1.00 96.81 72 PRO A CA 1
ATOM 529 C C . PRO A 1 72 ? -14.297 -7.697 5.779 1.00 96.81 72 PRO A C 1
ATOM 531 O O . PRO A 1 72 ? -13.261 -7.940 6.411 1.00 96.81 72 PRO A O 1
ATOM 534 N N . PRO A 1 73 ? -14.453 -8.082 4.499 1.00 97.19 73 PRO A N 1
ATOM 535 C CA . PRO A 1 73 ? -13.381 -8.704 3.739 1.00 97.19 73 PRO A CA 1
ATOM 536 C C . PRO A 1 73 ? -12.163 -7.778 3.681 1.00 97.19 73 PRO A C 1
ATOM 538 O O . PRO A 1 73 ? -12.284 -6.581 3.387 1.00 97.19 73 PRO A O 1
ATOM 541 N N . LEU A 1 74 ? -10.998 -8.351 3.971 1.00 97.06 74 LEU A N 1
ATOM 542 C CA . LEU A 1 74 ? -9.710 -7.678 3.963 1.00 97.06 74 LEU A CA 1
ATOM 543 C C . LEU A 1 74 ? -8.912 -8.098 2.728 1.00 97.06 74 LEU A C 1
ATOM 545 O O . LEU A 1 74 ? -8.680 -9.283 2.494 1.00 97.06 74 LEU A O 1
ATOM 549 N N . THR A 1 75 ? -8.427 -7.108 1.990 1.00 97.38 75 THR A N 1
ATOM 550 C CA . THR A 1 75 ? -7.426 -7.282 0.941 1.00 97.38 75 THR A CA 1
ATOM 551 C C . THR A 1 75 ? -6.165 -6.518 1.349 1.00 97.38 75 THR A C 1
ATOM 553 O O . THR A 1 75 ? -6.203 -5.300 1.535 1.00 97.38 75 THR A O 1
ATOM 556 N N . LEU A 1 76 ? -5.045 -7.228 1.506 1.00 96.69 76 LEU A N 1
ATOM 557 C CA . LEU A 1 76 ? -3.752 -6.689 1.931 1.00 96.69 76 LEU A CA 1
ATOM 558 C C . LEU A 1 76 ? -2.717 -6.849 0.816 1.00 96.69 76 LEU A C 1
ATOM 560 O O . LEU A 1 76 ? -2.366 -7.971 0.438 1.00 96.69 76 LEU A O 1
ATOM 564 N N . LEU A 1 77 ? -2.184 -5.721 0.349 1.00 96.75 77 LEU A N 1
ATOM 565 C CA . LEU A 1 77 ? -1.107 -5.662 -0.630 1.00 96.75 77 LEU A CA 1
ATOM 566 C C . LEU A 1 77 ? 0.135 -5.053 0.006 1.00 96.75 77 LEU A C 1
ATOM 568 O O . LEU A 1 77 ? 0.094 -3.943 0.537 1.00 96.75 77 LEU A O 1
ATOM 572 N N . VAL A 1 78 ? 1.261 -5.746 -0.101 1.00 96.00 78 VAL A N 1
ATOM 573 C CA . VAL A 1 78 ? 2.566 -5.173 0.218 1.00 96.00 78 VAL A CA 1
ATOM 574 C C . VAL A 1 78 ? 3.103 -4.429 -0.993 1.00 96.00 78 VAL A C 1
ATOM 576 O O . VAL A 1 78 ? 3.134 -4.976 -2.093 1.00 96.00 78 VAL A O 1
ATOM 579 N N . VAL A 1 79 ? 3.559 -3.200 -0.773 1.00 95.94 79 VAL A N 1
ATOM 580 C CA . VAL A 1 79 ? 4.224 -2.363 -1.770 1.00 95.94 79 VAL A CA 1
ATOM 581 C C . VAL A 1 79 ? 5.723 -2.393 -1.500 1.00 95.94 79 VAL A C 1
ATOM 583 O O . VAL A 1 79 ? 6.165 -2.136 -0.383 1.00 95.94 79 VAL A O 1
ATOM 586 N N . SER A 1 80 ? 6.522 -2.678 -2.524 1.00 93.19 80 SER A N 1
ATOM 587 C CA . SER A 1 80 ? 7.980 -2.584 -2.449 1.00 93.19 80 SER A CA 1
ATOM 588 C C . SER A 1 80 ? 8.493 -1.655 -3.545 1.00 93.19 80 SER A C 1
ATOM 590 O O . SER A 1 80 ? 8.489 -1.984 -4.731 1.00 93.19 80 SER A O 1
ATOM 592 N N . LYS A 1 81 ? 8.977 -0.478 -3.136 1.00 88.62 81 LYS A N 1
ATOM 593 C CA . LYS A 1 81 ? 9.545 0.557 -4.023 1.00 88.62 81 LYS A CA 1
ATOM 594 C C . LYS A 1 81 ? 11.060 0.437 -4.236 1.00 88.62 81 LYS A C 1
ATOM 596 O O . LYS A 1 81 ? 11.642 1.202 -5.008 1.00 88.62 81 LYS A O 1
ATOM 601 N N . SER A 1 82 ? 11.724 -0.498 -3.570 1.00 84.12 82 SER A N 1
ATOM 602 C CA . SER A 1 82 ? 13.181 -0.651 -3.623 1.00 84.12 82 SER A CA 1
ATOM 603 C C . SER A 1 82 ? 13.541 -2.071 -4.041 1.00 84.12 82 SER A C 1
ATOM 605 O O . SER A 1 82 ? 13.649 -2.957 -3.206 1.00 84.12 82 SER A O 1
ATOM 607 N N . HIS A 1 83 ? 13.706 -2.288 -5.347 1.00 88.75 83 HIS A N 1
ATOM 608 C CA . HIS A 1 83 ? 14.135 -3.568 -5.917 1.00 88.75 83 HIS A CA 1
ATOM 609 C C . HIS A 1 83 ? 14.984 -3.378 -7.186 1.00 88.75 83 HIS A C 1
ATOM 611 O O . HIS A 1 83 ? 15.033 -2.296 -7.790 1.00 88.75 83 HIS A O 1
ATOM 617 N N . GLY A 1 84 ? 15.662 -4.453 -7.599 1.00 87.50 84 GLY A N 1
ATOM 618 C CA . GLY A 1 84 ? 16.559 -4.469 -8.758 1.00 87.50 84 GLY A CA 1
ATOM 619 C C . GLY A 1 84 ? 15.853 -4.393 -10.114 1.00 87.50 84 GLY A C 1
ATOM 620 O O . GLY A 1 84 ? 16.420 -3.832 -11.046 1.00 87.50 84 GLY A O 1
ATOM 621 N N . LEU A 1 85 ? 14.607 -4.874 -10.216 1.00 91.06 85 LEU A N 1
ATOM 622 C CA . LEU A 1 85 ? 13.892 -4.956 -11.495 1.00 91.06 85 LEU A CA 1
ATOM 623 C C . LEU A 1 85 ? 13.709 -3.581 -12.164 1.00 91.06 85 LEU A C 1
ATOM 625 O O . LEU A 1 85 ? 13.376 -2.588 -11.503 1.00 91.06 85 LEU A O 1
ATOM 629 N N . ARG A 1 86 ? 13.925 -3.538 -13.482 1.00 90.81 86 ARG A N 1
ATOM 630 C CA . ARG A 1 86 ? 13.639 -2.406 -14.374 1.00 90.81 86 ARG A CA 1
ATOM 631 C C . ARG A 1 86 ? 12.774 -2.899 -15.526 1.00 90.81 86 ARG A C 1
ATOM 633 O O . ARG A 1 86 ? 13.010 -3.989 -16.033 1.00 90.81 86 ARG A O 1
ATOM 640 N N . MET A 1 87 ? 11.795 -2.091 -15.913 1.00 90.00 87 MET A N 1
ATOM 641 C CA . MET A 1 87 ? 10.975 -2.319 -17.100 1.00 90.00 87 MET A CA 1
ATOM 642 C C . MET A 1 87 ? 11.435 -1.363 -18.193 1.00 90.00 87 MET A C 1
ATOM 644 O O . MET A 1 87 ? 11.682 -0.193 -17.904 1.00 90.00 87 MET A O 1
ATOM 648 N N . MET A 1 88 ? 11.527 -1.868 -19.419 1.00 90.56 88 MET A N 1
ATOM 649 C CA . MET A 1 88 ? 11.831 -1.092 -20.618 1.00 90.56 88 MET A CA 1
ATOM 650 C C . MET A 1 88 ? 10.802 -1.450 -21.687 1.00 90.56 88 MET A C 1
ATOM 652 O O . MET A 1 88 ? 10.491 -2.629 -21.864 1.00 90.56 88 MET A O 1
ATOM 656 N N . ALA A 1 89 ? 10.274 -0.448 -22.378 1.00 88.88 89 ALA A N 1
ATOM 657 C CA . ALA A 1 89 ? 9.481 -0.639 -23.580 1.00 88.88 89 ALA A CA 1
ATOM 658 C C . ALA A 1 89 ? 10.421 -0.697 -24.785 1.00 88.88 89 ALA A C 1
ATOM 660 O O . ALA A 1 89 ? 11.304 0.145 -24.924 1.00 88.88 89 ALA A O 1
ATOM 661 N N . VAL A 1 90 ? 10.227 -1.690 -25.648 1.00 88.50 90 VAL A N 1
ATOM 662 C CA . VAL A 1 90 ? 10.922 -1.775 -26.935 1.00 88.50 90 VAL A CA 1
ATOM 663 C C . VAL A 1 90 ? 10.206 -0.844 -27.912 1.00 88.50 90 VAL A C 1
ATOM 665 O O . VAL A 1 90 ? 9.016 -1.026 -28.162 1.00 88.50 90 VAL A O 1
ATOM 668 N N . THR A 1 91 ? 10.907 0.167 -28.422 1.00 83.25 91 THR A N 1
ATOM 669 C CA . THR A 1 91 ? 10.331 1.239 -29.257 1.00 83.25 91 THR A CA 1
ATOM 670 C C . THR A 1 91 ? 10.763 1.172 -30.721 1.00 83.25 91 THR A C 1
ATOM 672 O O . THR A 1 91 ? 10.139 1.813 -31.564 1.00 83.25 91 THR A O 1
ATOM 675 N N . GLY A 1 92 ? 11.784 0.376 -31.043 1.00 77.12 92 GLY A N 1
ATOM 676 C CA . GLY A 1 92 ? 12.276 0.182 -32.406 1.00 77.12 92 GLY A CA 1
ATOM 677 C C . GLY A 1 92 ? 12.654 -1.267 -32.695 1.00 77.12 92 GLY A C 1
ATOM 678 O O . GLY A 1 92 ? 12.857 -2.071 -31.783 1.00 77.12 92 GLY A O 1
ATOM 679 N N . GLU A 1 93 ? 12.758 -1.601 -33.978 1.00 70.94 93 GLU A N 1
ATOM 680 C CA . GLU A 1 93 ? 13.181 -2.933 -34.409 1.00 70.94 93 GLU A CA 1
ATOM 681 C C . GLU A 1 93 ? 14.691 -3.129 -34.222 1.00 70.94 93 GLU A C 1
ATOM 683 O O . GLU A 1 93 ? 15.490 -2.193 -34.331 1.00 70.94 93 GLU A O 1
ATO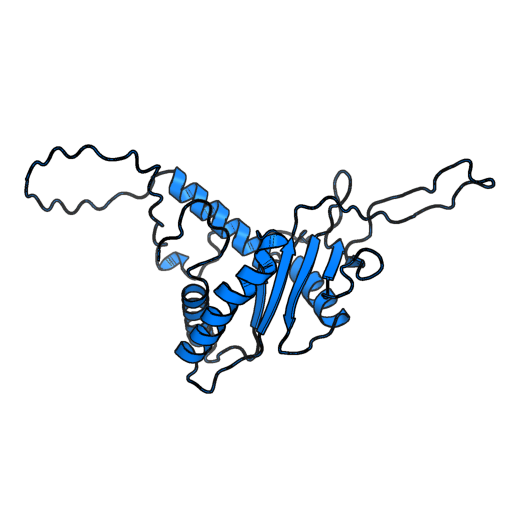M 688 N N . ALA A 1 94 ? 15.094 -4.370 -33.947 1.00 67.31 94 ALA A N 1
ATOM 689 C CA . ALA A 1 94 ? 16.499 -4.746 -34.013 1.00 67.31 94 ALA A CA 1
ATOM 690 C C . ALA A 1 94 ? 16.991 -4.620 -35.466 1.00 67.31 94 ALA A C 1
ATOM 692 O O . ALA A 1 94 ? 16.261 -4.939 -36.405 1.00 67.31 94 ALA A O 1
ATOM 693 N N . GLY A 1 95 ? 18.230 -4.161 -35.664 1.00 64.69 95 GLY A N 1
ATOM 694 C CA . GLY A 1 95 ? 18.793 -4.028 -37.012 1.00 64.69 95 GLY A CA 1
ATOM 695 C C . GLY A 1 95 ? 18.802 -5.368 -37.759 1.00 64.69 95 GLY A C 1
ATOM 696 O O . GLY A 1 95 ? 19.030 -6.418 -37.150 1.00 64.69 95 GLY A O 1
ATOM 697 N N . ALA A 1 96 ? 18.574 -5.341 -39.076 1.00 59.62 96 ALA A N 1
ATOM 698 C CA . ALA A 1 96 ? 18.665 -6.532 -39.919 1.00 59.62 96 ALA A CA 1
ATOM 699 C C . ALA A 1 96 ? 20.035 -7.210 -39.722 1.00 59.62 96 ALA A C 1
ATOM 701 O O . ALA A 1 96 ? 21.067 -6.585 -39.940 1.00 59.62 96 ALA A O 1
ATOM 702 N N . GLY A 1 97 ? 20.037 -8.467 -39.266 1.00 67.56 97 GLY A N 1
ATOM 703 C CA . GLY A 1 97 ? 21.256 -9.227 -38.951 1.00 67.56 97 GLY A CA 1
ATOM 704 C C . GLY A 1 97 ? 21.623 -9.317 -37.462 1.00 67.56 97 GLY A C 1
ATOM 705 O O . GLY A 1 97 ? 22.591 -9.990 -37.130 1.00 67.56 97 GLY A O 1
ATOM 706 N N . GLY A 1 98 ? 20.863 -8.693 -36.552 1.00 64.19 98 GLY A N 1
ATOM 707 C CA . GLY A 1 98 ? 21.101 -8.789 -35.102 1.00 64.19 98 GLY A CA 1
ATOM 708 C C . GLY A 1 98 ? 22.288 -7.963 -34.589 1.00 64.19 98 GLY A C 1
ATOM 709 O O . GLY A 1 98 ? 22.617 -8.027 -33.408 1.00 64.19 98 GLY A O 1
ATOM 710 N N . GLU A 1 99 ? 22.912 -7.159 -35.452 1.00 66.94 99 GLU A N 1
ATOM 711 C CA . GLU A 1 99 ? 24.101 -6.358 -35.128 1.00 66.94 99 GLU A CA 1
ATOM 712 C C . GLU A 1 99 ? 23.787 -5.136 -34.249 1.00 66.94 99 GLU A C 1
ATOM 714 O O . GLU A 1 99 ? 24.680 -4.570 -33.618 1.00 66.94 99 GLU A O 1
ATOM 719 N N . ARG A 1 100 ? 22.516 -4.716 -34.187 1.00 71.88 100 ARG A N 1
ATOM 720 C CA . ARG A 1 100 ? 22.086 -3.517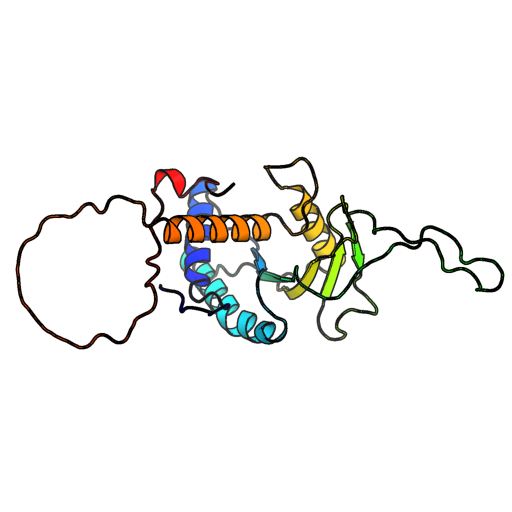 -33.462 1.00 71.88 100 ARG A CA 1
ATOM 721 C C . ARG A 1 100 ? 20.947 -3.841 -32.502 1.00 71.88 100 ARG A C 1
ATOM 723 O O . ARG A 1 100 ? 19.905 -4.342 -32.924 1.00 71.88 100 ARG A O 1
ATOM 730 N N . LEU A 1 101 ? 21.162 -3.535 -31.219 1.00 75.12 101 LEU A N 1
ATOM 731 C CA . LEU A 1 101 ? 20.144 -3.676 -30.179 1.00 75.12 101 LEU A CA 1
ATOM 732 C C . LEU A 1 101 ? 18.925 -2.797 -30.497 1.00 75.12 101 LEU A C 1
ATOM 734 O O . LEU A 1 101 ? 19.100 -1.704 -31.050 1.00 75.12 101 LEU A O 1
ATOM 738 N N . PRO A 1 102 ? 17.712 -3.258 -30.151 1.00 79.69 102 PRO A N 1
ATOM 739 C CA . PRO A 1 102 ? 16.510 -2.462 -30.327 1.00 79.69 102 PRO A CA 1
ATOM 740 C C . PRO A 1 102 ? 16.574 -1.192 -29.475 1.00 79.69 102 PRO A C 1
ATOM 742 O O . PRO A 1 102 ? 17.170 -1.174 -28.393 1.00 79.69 102 PRO A O 1
ATOM 745 N N . GLU A 1 103 ? 15.944 -0.130 -29.967 1.00 83.94 103 GLU A N 1
ATOM 746 C CA . GLU A 1 103 ? 15.753 1.086 -29.183 1.00 83.94 103 GLU A CA 1
ATOM 747 C C . GLU A 1 103 ? 14.789 0.802 -28.026 1.00 83.94 103 GLU A C 1
ATOM 749 O O . GLU A 1 103 ? 13.806 0.066 -28.178 1.00 83.94 103 GLU A O 1
ATOM 754 N N . VAL A 1 104 ? 15.110 1.345 -26.852 1.00 87.19 104 VAL A N 1
ATOM 755 C CA . VAL A 1 104 ? 14.333 1.142 -25.632 1.00 87.19 104 VAL A CA 1
ATOM 756 C C . VAL A 1 104 ? 14.071 2.464 -24.934 1.00 87.19 104 VAL A C 1
ATOM 758 O O . VAL A 1 104 ? 14.943 3.331 -24.880 1.00 87.19 104 VAL A O 1
ATOM 761 N N . ASP A 1 105 ? 12.887 2.580 -24.347 1.00 90.25 105 ASP A N 1
ATOM 762 C CA . ASP A 1 105 ? 12.494 3.714 -23.513 1.00 90.25 105 ASP A CA 1
ATOM 763 C C . ASP A 1 105 ? 11.778 3.223 -22.244 1.00 90.25 105 ASP A C 1
ATOM 765 O O . ASP A 1 105 ? 11.527 2.028 -22.046 1.00 90.25 105 ASP A O 1
ATOM 769 N N . ASN A 1 106 ? 11.456 4.142 -21.343 1.00 92.50 106 ASN A N 1
ATOM 770 C CA . ASN A 1 106 ? 10.621 3.858 -20.195 1.00 92.50 106 ASN A CA 1
ATOM 771 C C . ASN A 1 106 ? 9.222 3.395 -20.627 1.00 92.50 106 ASN A C 1
ATOM 773 O O . ASN A 1 106 ? 8.649 3.929 -21.577 1.00 92.50 106 ASN A O 1
ATOM 777 N N . PRO A 1 107 ? 8.627 2.438 -19.897 1.00 92.50 107 PRO A N 1
ATOM 778 C CA . PRO A 1 107 ? 7.249 2.047 -20.132 1.00 92.50 107 PRO A CA 1
ATOM 779 C C . PRO A 1 107 ? 6.296 3.225 -19.908 1.00 92.50 107 PRO A C 1
ATOM 781 O O . PRO A 1 107 ? 6.531 4.092 -19.058 1.00 92.50 107 PRO A O 1
ATOM 784 N N . LEU A 1 108 ? 5.176 3.211 -20.631 1.00 92.19 108 LEU A N 1
ATOM 785 C CA . LEU A 1 108 ? 4.102 4.174 -20.418 1.00 92.19 108 LEU A CA 1
ATOM 786 C C . LEU A 1 108 ? 3.525 4.029 -18.997 1.00 92.19 108 LEU A C 1
ATOM 788 O O . LEU A 1 108 ? 3.434 2.904 -18.486 1.00 92.19 108 LEU A O 1
ATOM 792 N N . PRO A 1 109 ? 3.095 5.131 -18.354 1.00 92.62 109 PRO A N 1
ATOM 793 C CA . PRO A 1 109 ? 2.399 5.060 -17.076 1.00 92.62 109 PRO A CA 1
ATOM 794 C C . PRO A 1 109 ? 1.175 4.145 -17.167 1.00 92.62 109 PRO A C 1
ATOM 796 O O . PRO A 1 109 ? 0.385 4.258 -18.099 1.00 92.62 109 PRO A O 1
ATOM 799 N N . GLY A 1 110 ? 1.026 3.247 -16.198 1.00 92.88 110 GLY A N 1
ATOM 800 C CA . GLY A 1 110 ? -0.016 2.219 -16.202 1.00 92.88 110 GLY A CA 1
ATOM 801 C C . GLY A 1 110 ? 0.434 0.875 -16.777 1.00 92.88 110 GLY A C 1
ATOM 802 O O . GLY A 1 110 ? -0.326 -0.082 -16.697 1.00 92.88 110 GLY A O 1
ATOM 803 N N . SER A 1 111 ? 1.663 0.760 -17.294 1.00 94.69 111 SER A N 1
ATOM 804 C CA . SER A 1 111 ? 2.193 -0.534 -17.743 1.00 94.69 111 SER A CA 1
ATOM 805 C C . SER A 1 111 ? 2.344 -1.499 -16.567 1.00 94.69 111 SER A C 1
ATOM 807 O O . SER A 1 111 ? 2.957 -1.158 -15.547 1.00 94.69 111 SER A O 1
ATOM 809 N N . VAL A 1 112 ? 1.824 -2.712 -16.741 1.00 95.69 112 VAL A N 1
ATOM 810 C CA . VAL A 1 112 ? 1.857 -3.788 -15.750 1.00 95.69 112 VAL A CA 1
ATOM 811 C C . VAL A 1 112 ? 2.686 -4.956 -16.273 1.00 95.69 112 VAL A C 1
ATOM 813 O O . VAL A 1 112 ? 2.658 -5.270 -17.460 1.00 95.69 112 VAL A O 1
ATOM 816 N N . LEU A 1 113 ? 3.426 -5.593 -15.370 1.00 94.56 113 LEU A N 1
ATOM 817 C CA . LEU A 1 113 ? 4.112 -6.857 -15.599 1.00 94.56 113 LEU A CA 1
ATOM 818 C C . LEU A 1 113 ? 3.752 -7.824 -14.469 1.00 94.56 113 LEU A C 1
ATOM 820 O O . LEU A 1 113 ? 4.208 -7.663 -13.338 1.00 94.56 113 LEU A O 1
ATOM 824 N N . ASP A 1 114 ? 2.915 -8.806 -14.777 1.00 94.12 114 ASP A N 1
ATOM 825 C CA . ASP A 1 114 ? 2.314 -9.750 -13.826 1.00 94.12 114 ASP A CA 1
ATOM 826 C C . ASP A 1 114 ? 2.653 -11.225 -14.113 1.00 94.12 114 ASP A C 1
ATOM 828 O O . ASP A 1 114 ? 2.302 -12.111 -13.335 1.00 94.12 114 ASP A O 1
ATOM 832 N N . HIS A 1 115 ? 3.392 -11.497 -15.189 1.00 89.06 115 HIS A N 1
ATOM 833 C CA . HIS A 1 115 ? 3.757 -12.838 -15.641 1.00 89.06 115 HIS A CA 1
ATOM 834 C C . HIS A 1 115 ? 5.265 -12.964 -15.914 1.00 89.06 115 HIS A C 1
ATOM 836 O O . HIS A 1 115 ? 5.990 -11.969 -16.004 1.00 89.06 115 HIS A O 1
ATOM 842 N N . THR A 1 116 ? 5.739 -14.208 -16.059 1.00 87.00 116 THR A N 1
ATOM 843 C CA . THR A 1 116 ? 7.124 -14.618 -16.397 1.00 87.00 116 THR A CA 1
ATOM 844 C C . THR A 1 116 ? 8.186 -14.323 -15.334 1.00 87.00 116 THR A C 1
ATOM 846 O O . THR A 1 116 ? 8.984 -15.198 -15.014 1.00 87.00 116 THR A O 1
ATOM 849 N N . VAL A 1 117 ? 8.219 -13.107 -14.791 1.00 86.69 117 VAL A N 1
ATOM 850 C CA . VAL A 1 117 ? 9.213 -12.650 -13.800 1.00 86.69 117 VAL A CA 1
ATOM 851 C C . VAL A 1 117 ? 8.665 -12.610 -12.373 1.00 86.69 117 VAL A C 1
ATOM 853 O O . VAL A 1 117 ? 9.397 -12.294 -11.438 1.00 86.69 117 VAL A O 1
ATOM 856 N N . THR A 1 118 ? 7.372 -12.881 -12.217 1.00 90.00 118 THR A N 1
ATOM 857 C CA . THR A 1 118 ? 6.646 -12.863 -10.948 1.00 90.00 118 THR A CA 1
ATOM 858 C C . THR A 1 118 ? 6.728 -14.219 -10.252 1.00 90.00 118 THR A C 1
ATOM 860 O O . THR A 1 118 ? 7.105 -15.236 -10.843 1.00 90.00 118 THR A O 1
ATOM 863 N N . ARG A 1 119 ? 6.417 -14.249 -8.952 1.00 86.62 119 ARG A N 1
ATOM 864 C CA . ARG A 1 119 ? 6.472 -15.488 -8.167 1.00 86.62 119 ARG A CA 1
ATOM 865 C C . ARG A 1 119 ? 5.394 -16.482 -8.637 1.00 86.62 119 ARG A C 1
ATOM 867 O O . ARG A 1 119 ? 4.241 -16.096 -8.779 1.00 86.62 119 ARG A O 1
ATOM 874 N N . PRO A 1 120 ? 5.720 -17.778 -8.802 1.00 82.94 120 PRO A N 1
ATOM 875 C CA . PRO A 1 120 ? 4.783 -18.755 -9.365 1.00 82.94 120 PRO A CA 1
ATOM 876 C C . PRO A 1 120 ? 3.647 -19.161 -8.412 1.00 82.94 120 PRO A C 1
ATOM 878 O O . PRO A 1 120 ? 2.599 -19.602 -8.867 1.00 82.94 120 PRO A O 1
ATOM 881 N N . LEU A 1 121 ? 3.853 -19.048 -7.094 1.00 84.31 121 LEU A N 1
ATOM 882 C CA . LEU A 1 121 ? 2.915 -19.533 -6.068 1.00 84.31 121 LEU A CA 1
ATOM 883 C C . LEU A 1 121 ? 2.169 -18.415 -5.327 1.00 84.31 121 LEU A C 1
ATOM 885 O O . LEU A 1 121 ? 1.312 -18.700 -4.496 1.00 84.31 121 LEU A O 1
ATOM 889 N N . ALA A 1 122 ? 2.510 -17.154 -5.584 1.00 86.56 122 ALA A N 1
ATOM 890 C CA . ALA A 1 122 ? 1.904 -16.003 -4.929 1.00 86.56 122 ALA A CA 1
ATOM 891 C C . ALA A 1 122 ? 1.640 -14.927 -5.972 1.00 86.56 122 ALA A C 1
ATOM 893 O O . ALA A 1 122 ? 2.508 -14.650 -6.798 1.00 86.56 122 ALA A O 1
ATOM 894 N N . TYR A 1 123 ? 0.463 -14.306 -5.916 1.00 92.94 123 TYR A N 1
ATOM 895 C CA . TYR A 1 123 ? 0.136 -13.269 -6.877 1.00 92.94 123 TYR A CA 1
ATOM 896 C C . TYR A 1 123 ? 0.937 -11.993 -6.590 1.00 92.94 123 TYR A C 1
ATOM 898 O O . TYR A 1 123 ? 0.856 -11.383 -5.517 1.00 92.94 123 TYR A O 1
ATOM 906 N N . GLU A 1 124 ? 1.741 -11.618 -7.575 1.00 94.50 124 GLU A N 1
ATOM 907 C CA . GLU A 1 124 ? 2.628 -10.471 -7.562 1.00 94.50 124 GLU A CA 1
ATOM 908 C C . GLU A 1 124 ? 2.574 -9.799 -8.927 1.00 94.50 124 GLU A C 1
ATOM 910 O O . GLU A 1 124 ? 2.487 -10.474 -9.948 1.00 94.50 124 GLU A O 1
ATOM 915 N N . PHE A 1 125 ? 2.654 -8.475 -8.944 1.00 95.88 125 PHE A N 1
ATOM 916 C CA . PHE A 1 125 ? 2.771 -7.716 -10.179 1.00 95.88 125 PHE A CA 1
ATOM 917 C C . PHE A 1 125 ? 3.641 -6.480 -9.974 1.00 95.88 125 PHE A C 1
ATOM 919 O O . PHE A 1 125 ? 3.739 -5.917 -8.880 1.00 95.88 125 PHE A O 1
ATOM 926 N N . TYR A 1 126 ? 4.268 -6.033 -11.052 1.00 95.50 126 TYR A N 1
ATOM 927 C CA . TYR A 1 126 ? 4.990 -4.774 -11.124 1.00 95.50 126 TYR A CA 1
ATOM 928 C C . TYR A 1 126 ? 4.141 -3.766 -11.882 1.00 95.50 126 TYR A C 1
ATOM 930 O O . TYR A 1 126 ? 3.625 -4.068 -12.953 1.00 95.50 126 TYR A O 1
ATOM 938 N N . LEU A 1 127 ? 4.020 -2.557 -11.344 1.00 96.00 127 LEU A N 1
ATOM 939 C CA . LEU A 1 127 ? 3.288 -1.472 -11.990 1.00 96.00 127 LEU A CA 1
ATOM 940 C C . LEU A 1 127 ? 4.199 -0.253 -12.138 1.00 96.00 127 LEU A C 1
ATOM 942 O O . LEU A 1 127 ? 4.685 0.323 -11.155 1.00 96.00 127 LEU A O 1
ATOM 946 N N . ALA A 1 128 ? 4.401 0.166 -13.385 1.00 95.38 128 ALA A N 1
ATOM 947 C CA . ALA A 1 128 ? 5.018 1.438 -13.729 1.00 95.38 128 ALA A CA 1
ATOM 948 C C . ALA A 1 128 ? 3.946 2.535 -13.688 1.00 95.38 128 ALA A C 1
ATOM 950 O O . ALA A 1 128 ? 3.369 2.908 -14.701 1.00 95.38 128 ALA A O 1
ATOM 951 N N . SER A 1 129 ? 3.620 3.036 -12.496 1.00 94.12 129 SER A N 1
ATOM 952 C CA . SER A 1 129 ? 2.473 3.942 -12.327 1.00 94.12 129 SER A CA 1
ATOM 953 C C . SER A 1 129 ? 2.718 5.384 -12.782 1.00 94.12 129 SER A C 1
ATOM 955 O O . SER A 1 129 ? 1.751 6.101 -13.015 1.00 94.12 129 SER A O 1
ATOM 957 N N . HIS A 1 130 ? 3.971 5.828 -12.892 1.00 92.12 130 HIS A N 1
ATOM 958 C CA . HIS A 1 130 ? 4.343 7.227 -13.126 1.00 92.12 130 HIS A CA 1
ATOM 959 C C . HIS A 1 130 ? 5.275 7.358 -14.329 1.00 92.12 130 HIS A C 1
ATOM 961 O O . HIS A 1 130 ? 6.036 6.442 -14.634 1.00 92.12 130 HIS A O 1
ATOM 967 N N . ALA A 1 131 ? 5.254 8.528 -14.969 1.00 90.81 131 ALA A N 1
ATOM 968 C CA . ALA A 1 131 ? 6.212 8.859 -16.015 1.00 90.81 131 ALA A CA 1
ATOM 969 C C . ALA A 1 131 ? 7.579 9.164 -15.388 1.00 90.81 131 ALA A C 1
ATOM 971 O O . ALA A 1 131 ? 7.679 9.985 -14.468 1.00 90.81 131 ALA A O 1
ATOM 972 N N . ALA A 1 132 ? 8.636 8.520 -15.883 1.00 88.25 132 ALA A N 1
ATOM 973 C CA . ALA A 1 132 ? 9.995 8.858 -15.485 1.00 88.25 132 ALA A CA 1
ATOM 974 C C . ALA A 1 132 ? 10.415 10.174 -16.144 1.00 88.25 132 ALA A C 1
ATOM 976 O O . ALA A 1 132 ? 10.512 10.269 -17.361 1.00 88.25 132 ALA A O 1
ATOM 977 N N . ILE A 1 133 ? 10.671 11.191 -15.320 1.00 87.06 133 ILE A N 1
ATOM 978 C CA . ILE A 1 133 ? 11.175 12.492 -15.786 1.00 87.06 133 ILE A CA 1
ATOM 979 C C . ILE A 1 133 ? 12.667 12.396 -16.126 1.00 87.06 133 ILE A C 1
ATOM 981 O O . ILE A 1 133 ? 13.141 13.042 -17.053 1.00 87.06 133 ILE A O 1
ATOM 985 N N . GLN A 1 134 ? 13.414 11.595 -15.363 1.00 89.00 134 GLN A N 1
ATOM 986 C CA . GLN A 1 134 ? 14.850 11.428 -15.536 1.00 89.00 134 GLN A CA 1
ATOM 987 C C . GLN A 1 134 ? 15.267 9.989 -15.232 1.00 89.00 134 GLN A C 1
ATOM 989 O O . GLN A 1 134 ? 14.877 9.418 -14.211 1.00 89.00 134 GLN A O 1
ATOM 994 N N . GLY A 1 135 ? 16.119 9.439 -16.101 1.00 88.75 135 GLY A N 1
ATOM 995 C CA . GLY A 1 135 ? 16.674 8.096 -15.967 1.00 88.75 135 GLY A CA 1
ATOM 996 C C . GLY A 1 135 ? 15.641 6.990 -16.183 1.00 88.75 135 GLY A C 1
ATOM 997 O O . GLY A 1 135 ? 14.595 7.188 -16.798 1.00 88.75 135 GLY A O 1
ATOM 998 N N . THR A 1 136 ? 15.952 5.798 -15.679 1.00 89.38 136 THR A N 1
ATOM 999 C CA . THR A 1 136 ? 15.075 4.631 -15.802 1.00 89.38 136 THR A CA 1
ATOM 1000 C C . THR A 1 136 ? 14.044 4.597 -14.681 1.00 89.38 136 THR A C 1
ATOM 1002 O O . THR A 1 136 ? 14.389 4.612 -13.493 1.00 89.38 136 THR A O 1
ATOM 1005 N N . SER A 1 137 ? 12.777 4.474 -15.066 1.00 87.06 137 SER A N 1
ATOM 1006 C CA . SER A 1 137 ? 11.654 4.247 -14.173 1.00 87.06 137 SER A CA 1
ATOM 1007 C C . SER A 1 137 ? 11.902 3.002 -13.325 1.00 87.06 137 SER A C 1
ATOM 1009 O O . SER A 1 137 ? 12.410 1.967 -13.769 1.00 87.06 137 SER A O 1
ATOM 1011 N N . ARG A 1 138 ? 11.554 3.109 -12.047 1.00 89.69 138 ARG A N 1
ATOM 1012 C CA . ARG A 1 138 ? 11.532 1.961 -11.152 1.00 89.69 138 ARG A CA 1
ATOM 1013 C C . ARG A 1 138 ? 10.067 1.622 -10.909 1.00 89.69 138 ARG A C 1
ATOM 1015 O O . ARG A 1 138 ? 9.432 2.363 -10.146 1.00 89.69 138 ARG A O 1
ATOM 1022 N N . PRO A 1 139 ? 9.520 0.564 -11.535 1.00 93.19 139 PRO A N 1
ATOM 1023 C CA . PRO A 1 139 ? 8.165 0.137 -11.218 1.00 93.19 139 PRO A CA 1
ATOM 1024 C C . PRO A 1 139 ? 8.085 -0.206 -9.728 1.00 93.19 139 PRO A C 1
ATOM 1026 O O . PRO A 1 139 ? 9.114 -0.415 -9.079 1.00 93.19 139 PRO A O 1
ATOM 1029 N N . SER A 1 140 ? 6.883 -0.178 -9.171 1.00 95.12 140 SER A N 1
ATOM 1030 C CA . SER A 1 140 ? 6.645 -0.630 -7.800 1.00 95.12 140 SER A CA 1
ATOM 1031 C C . SER A 1 140 ? 6.157 -2.071 -7.853 1.00 95.12 140 SER A C 1
ATOM 1033 O O . SER A 1 140 ? 5.316 -2.397 -8.693 1.00 95.12 140 SER A O 1
ATOM 1035 N N . LYS A 1 141 ? 6.698 -2.923 -6.982 1.00 95.06 141 LYS A N 1
ATOM 1036 C CA . LYS A 1 141 ? 6.272 -4.316 -6.828 1.00 95.06 141 LYS A CA 1
ATOM 1037 C C . LYS A 1 141 ? 5.110 -4.383 -5.846 1.00 95.06 141 LYS A C 1
ATOM 1039 O O . LYS A 1 141 ? 5.205 -3.809 -4.761 1.00 95.06 141 LYS A O 1
ATOM 1044 N N . TYR A 1 142 ? 4.056 -5.097 -6.210 1.00 96.06 142 TYR A N 1
ATOM 1045 C CA . TYR A 1 142 ? 2.878 -5.322 -5.382 1.00 96.06 142 TYR A CA 1
ATOM 1046 C C . TYR A 1 142 ? 2.720 -6.812 -5.143 1.00 96.06 142 TYR A C 1
ATOM 1048 O O . TYR A 1 142 ? 2.713 -7.594 -6.089 1.00 96.06 142 TYR A O 1
ATOM 1056 N N . GLN A 1 143 ? 2.605 -7.200 -3.879 1.00 95.44 143 GLN A N 1
ATOM 1057 C CA . GLN A 1 143 ? 2.494 -8.593 -3.458 1.00 95.44 143 GLN A CA 1
ATOM 1058 C C . GLN A 1 143 ? 1.190 -8.752 -2.688 1.00 95.44 143 GLN A C 1
ATOM 1060 O O . GLN A 1 143 ? 1.018 -8.128 -1.639 1.00 95.44 143 GLN A O 1
ATOM 1065 N N . VAL A 1 144 ? 0.271 -9.562 -3.203 1.00 95.56 144 VAL A N 1
ATOM 1066 C CA . VAL A 1 144 ? -1.018 -9.792 -2.546 1.00 95.56 144 VAL A CA 1
ATOM 1067 C C . VAL A 1 144 ? -0.832 -10.873 -1.493 1.00 95.56 144 VAL A C 1
ATOM 1069 O O . VAL A 1 144 ? -0.478 -12.005 -1.815 1.00 95.56 144 VAL A O 1
ATOM 1072 N N . LEU A 1 145 ? -1.019 -10.504 -0.226 1.00 95.00 145 LEU A N 1
ATOM 1073 C CA . LEU A 1 145 ? -0.850 -11.421 0.906 1.00 95.00 145 LEU A CA 1
ATOM 1074 C C . LEU A 1 145 ? -2.179 -11.999 1.383 1.00 95.00 145 LEU A C 1
ATOM 1076 O O . LEU A 1 145 ? -2.241 -13.154 1.790 1.00 95.00 145 LEU A O 1
ATOM 1080 N N . VAL A 1 146 ? -3.233 -11.185 1.347 1.00 95.50 146 VAL A N 1
ATOM 1081 C CA . VAL A 1 146 ? -4.591 -11.572 1.732 1.00 95.50 146 VAL A CA 1
ATOM 1082 C C . VAL A 1 146 ? -5.543 -10.975 0.709 1.00 95.50 146 VAL A C 1
ATOM 1084 O O . VAL A 1 146 ? -5.416 -9.796 0.382 1.00 95.50 146 VAL A O 1
ATOM 1087 N N . ASP A 1 147 ? -6.493 -11.765 0.223 1.00 95.44 147 ASP A N 1
ATOM 1088 C CA . ASP A 1 147 ? -7.608 -11.277 -0.585 1.00 95.44 147 ASP A CA 1
ATOM 1089 C C . ASP A 1 147 ? -8.878 -12.058 -0.241 1.00 95.44 147 ASP A C 1
ATOM 1091 O O . ASP A 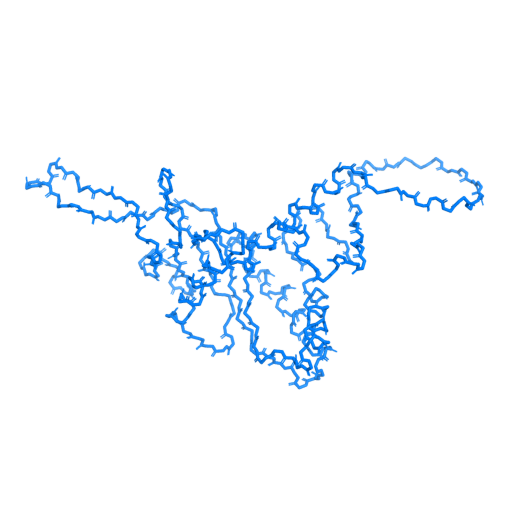1 147 ? -9.240 -13.021 -0.912 1.00 95.44 147 ASP A O 1
ATOM 1095 N N . ASP A 1 148 ? -9.554 -11.648 0.835 1.00 95.81 148 ASP A N 1
ATOM 1096 C CA . ASP A 1 148 ? -10.804 -12.292 1.261 1.00 95.81 148 ASP A CA 1
ATOM 1097 C C . ASP A 1 148 ? -11.940 -12.073 0.250 1.00 95.81 148 ASP A C 1
ATOM 1099 O O . ASP A 1 148 ? -12.891 -12.852 0.195 1.00 95.81 148 ASP 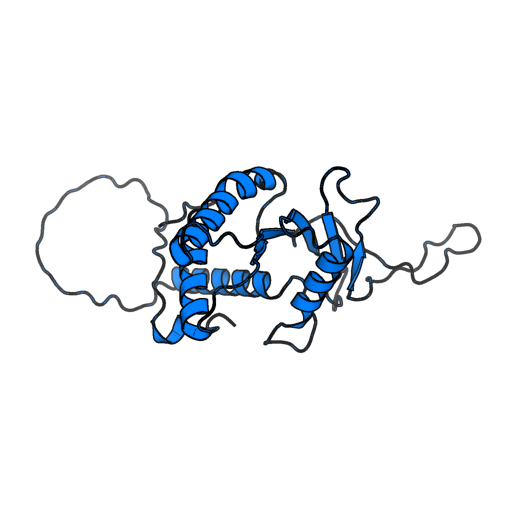A O 1
ATOM 1103 N N . ARG A 1 149 ? -11.883 -10.971 -0.511 1.00 92.19 149 ARG A N 1
ATOM 1104 C CA . ARG A 1 149 ? -12.942 -10.581 -1.448 1.00 92.19 149 ARG A CA 1
ATOM 1105 C C . ARG A 1 149 ? -12.811 -11.273 -2.803 1.00 92.19 149 ARG A C 1
ATOM 1107 O O . ARG A 1 149 ? -13.808 -11.349 -3.516 1.00 92.19 149 ARG A O 1
ATOM 1114 N N . GLY A 1 150 ? -11.616 -11.744 -3.159 1.00 92.88 150 GLY A N 1
ATOM 1115 C CA . GLY A 1 150 ? -11.346 -12.337 -4.466 1.00 92.88 150 GLY A CA 1
ATOM 1116 C C . GLY A 1 150 ? -11.540 -11.325 -5.594 1.00 92.88 150 GLY A C 1
ATOM 1117 O O . GLY A 1 150 ? -12.276 -11.593 -6.541 1.00 92.88 150 GLY A O 1
ATOM 1118 N N . LEU A 1 151 ? -10.931 -10.140 -5.479 1.00 88.56 151 LEU A N 1
ATOM 1119 C CA . LEU A 1 151 ? -11.089 -9.057 -6.463 1.00 88.56 151 LEU A CA 1
ATOM 1120 C C . LEU A 1 151 ? -10.554 -9.443 -7.851 1.00 88.56 151 LEU A C 1
ATOM 1122 O O . LEU A 1 151 ? -11.029 -8.923 -8.858 1.00 88.56 151 LEU A O 1
ATOM 1126 N N . GLY A 1 152 ? -9.595 -10.367 -7.900 1.00 93.31 152 GLY A N 1
ATOM 1127 C CA . GLY A 1 152 ? -8.942 -10.795 -9.130 1.00 93.31 152 GLY A CA 1
ATOM 1128 C C . GLY A 1 152 ? -7.827 -9.841 -9.582 1.00 93.31 152 GLY A C 1
ATOM 1129 O O . GLY A 1 152 ? -7.740 -8.698 -9.121 1.00 93.31 152 GLY A O 1
ATOM 1130 N N . PRO A 1 153 ? -6.942 -10.311 -10.476 1.00 93.88 153 PRO A N 1
ATOM 1131 C CA . PRO A 1 153 ? -5.728 -9.596 -10.859 1.00 93.88 153 PRO A CA 1
ATOM 1132 C C . PRO A 1 153 ? -6.020 -8.237 -11.503 1.00 93.88 153 PRO A C 1
ATOM 1134 O O . PRO A 1 153 ? -5.503 -7.226 -11.028 1.00 93.88 153 PRO A O 1
ATOM 1137 N N . ASP A 1 154 ? -6.904 -8.195 -12.501 1.00 95.25 154 ASP A N 1
ATOM 1138 C CA . ASP A 1 154 ? -7.214 -6.985 -13.272 1.00 95.25 154 ASP A CA 1
ATOM 1139 C C . ASP A 1 154 ? -7.787 -5.870 -12.391 1.00 95.25 154 ASP A C 1
ATOM 1141 O O . ASP A 1 154 ? -7.377 -4.712 -12.479 1.00 95.25 154 ASP A O 1
ATOM 1145 N N . ALA A 1 155 ? -8.711 -6.215 -11.488 1.00 95.81 155 ALA A N 1
ATOM 1146 C CA . ALA A 1 155 ? -9.325 -5.243 -10.591 1.00 95.81 155 ALA A CA 1
ATOM 1147 C C . ALA A 1 155 ? -8.304 -4.672 -9.599 1.00 95.81 155 ALA A C 1
ATOM 1149 O O . ALA A 1 155 ? -8.311 -3.466 -9.338 1.00 95.81 155 ALA A O 1
ATOM 1150 N N . LEU A 1 156 ? -7.409 -5.517 -9.071 1.00 96.19 156 LEU A N 1
ATOM 1151 C CA . LEU A 1 156 ? -6.338 -5.095 -8.168 1.00 96.19 156 LEU A CA 1
ATOM 1152 C C . LEU A 1 156 ? -5.335 -4.184 -8.876 1.00 96.19 156 LEU A C 1
ATOM 1154 O O . LEU A 1 156 ? -4.977 -3.133 -8.342 1.00 96.19 156 LEU A O 1
ATOM 1158 N N . GLN A 1 157 ? -4.910 -4.546 -10.084 1.00 96.94 157 GLN A N 1
ATOM 1159 C CA . GLN A 1 157 ? -4.003 -3.733 -10.894 1.00 96.94 157 GLN A CA 1
ATOM 1160 C C . GLN A 1 157 ? -4.630 -2.370 -11.217 1.00 96.94 157 GLN A C 1
ATOM 1162 O O . GLN A 1 157 ? -3.997 -1.328 -11.009 1.00 96.94 157 GLN A O 1
ATOM 1167 N N . LEU A 1 158 ? -5.898 -2.365 -11.640 1.00 96.56 158 LEU A N 1
ATOM 1168 C CA . LEU A 1 158 ? -6.635 -1.152 -11.973 1.00 96.56 158 LEU A CA 1
ATOM 1169 C C . LEU A 1 158 ? -6.798 -0.250 -10.746 1.00 96.56 158 LEU A C 1
ATOM 1171 O O . LEU A 1 158 ? -6.353 0.894 -10.776 1.00 96.56 158 LEU A O 1
ATOM 1175 N N . VAL A 1 159 ? -7.360 -0.744 -9.637 1.00 96.56 159 VAL A N 1
ATOM 1176 C CA . VAL A 1 159 ? -7.566 0.091 -8.439 1.00 96.56 159 VAL A CA 1
ATOM 1177 C C . VAL A 1 159 ? -6.243 0.638 -7.901 1.00 96.56 159 VAL A C 1
ATOM 1179 O O . VAL A 1 159 ? -6.177 1.805 -7.514 1.00 96.56 159 VAL A O 1
ATOM 1182 N N . THR A 1 160 ? -5.171 -0.160 -7.946 1.00 97.06 160 THR A N 1
ATOM 1183 C CA . THR A 1 160 ? -3.825 0.273 -7.549 1.00 97.06 160 THR A CA 1
ATOM 1184 C C . THR A 1 160 ? -3.355 1.438 -8.413 1.00 97.06 160 THR A C 1
ATOM 1186 O O . THR A 1 160 ? -2.890 2.447 -7.881 1.00 97.06 160 THR A O 1
ATOM 1189 N N . HIS A 1 161 ? -3.509 1.341 -9.736 1.00 96.69 161 HIS A N 1
ATOM 1190 C CA . HIS A 1 161 ? -3.116 2.410 -10.648 1.00 96.69 161 HIS A CA 1
ATOM 1191 C C . HIS A 1 161 ? -3.948 3.682 -10.453 1.00 96.69 161 HIS A C 1
ATOM 1193 O O . HIS A 1 161 ? -3.386 4.772 -10.366 1.00 96.69 161 HIS A O 1
ATOM 1199 N N . TRP A 1 162 ? -5.268 3.559 -10.307 1.00 96.44 162 TRP A N 1
ATOM 1200 C CA . TRP A 1 162 ? -6.146 4.709 -10.077 1.00 96.44 162 TRP A CA 1
ATOM 1201 C C . TRP A 1 162 ? -5.807 5.429 -8.772 1.00 96.44 162 TRP A C 1
ATOM 1203 O O . TRP A 1 162 ? -5.755 6.658 -8.744 1.00 96.44 162 TRP A O 1
ATOM 1213 N N . LEU A 1 163 ? -5.487 4.684 -7.710 1.00 96.75 163 LEU A N 1
ATOM 1214 C CA . LEU A 1 163 ? -5.030 5.256 -6.444 1.00 96.75 163 LEU A CA 1
ATOM 1215 C C . LEU A 1 163 ? -3.674 5.964 -6.546 1.00 96.75 163 LEU A C 1
ATOM 1217 O O . LEU A 1 163 ? -3.362 6.757 -5.668 1.00 96.75 163 LEU A O 1
ATOM 1221 N N . CYS A 1 164 ? -2.860 5.720 -7.574 1.00 95.88 164 CYS A N 1
ATOM 1222 C CA . CYS A 1 164 ? -1.648 6.507 -7.823 1.00 95.88 164 CYS A CA 1
ATOM 1223 C C . CYS A 1 164 ? -1.958 7.888 -8.428 1.00 95.88 164 CYS A C 1
ATOM 1225 O O . CYS A 1 164 ? -1.127 8.791 -8.349 1.00 95.88 164 CYS A O 1
ATOM 1227 N N . CYS A 1 165 ? -3.144 8.076 -9.008 1.00 94.88 165 CYS A N 1
ATOM 1228 C CA . CYS A 1 165 ? -3.556 9.321 -9.659 1.00 94.88 165 CYS A CA 1
ATOM 1229 C C . CYS A 1 165 ? -4.317 10.280 -8.729 1.00 94.88 165 CYS A C 1
ATOM 1231 O O . CYS A 1 165 ? -4.642 11.390 -9.139 1.00 94.88 165 CYS A O 1
ATOM 1233 N N . THR A 1 166 ? -4.608 9.889 -7.484 1.00 95.25 166 THR A N 1
ATOM 1234 C CA . THR A 1 166 ? -5.433 10.674 -6.544 1.00 95.25 166 THR A CA 1
ATOM 1235 C C . THR A 1 166 ? -4.626 11.585 -5.610 1.00 95.25 166 THR A C 1
ATOM 1237 O O . THR A 1 166 ? -5.140 12.042 -4.589 1.00 95.25 166 THR A O 1
ATOM 1240 N N . HIS A 1 167 ? -3.349 11.841 -5.911 1.00 92.62 167 HIS A N 1
ATOM 1241 C CA . HIS A 1 167 ? -2.471 12.587 -5.012 1.00 92.62 167 HIS A CA 1
ATOM 1242 C C . HIS A 1 167 ? -2.842 14.075 -4.999 1.00 92.62 167 HIS A C 1
ATOM 1244 O O . HIS A 1 167 ? -2.744 14.752 -6.017 1.00 92.62 167 HIS A O 1
ATOM 1250 N N . GLY A 1 168 ? -3.212 14.616 -3.836 1.00 89.69 168 GLY A N 1
ATOM 1251 C CA . GLY A 1 168 ? -3.751 15.979 -3.741 1.00 89.69 168 GLY A CA 1
ATOM 1252 C C . GLY A 1 168 ? -2.746 17.095 -4.047 1.00 89.69 168 GLY A C 1
ATOM 1253 O O . GLY A 1 168 ? -3.146 18.188 -4.432 1.00 89.69 168 GLY A O 1
ATOM 1254 N N . ALA A 1 169 ? -1.443 16.834 -3.903 1.00 89.06 169 ALA A N 1
ATOM 1255 C CA . ALA A 1 169 ? -0.412 17.862 -4.083 1.00 89.06 169 ALA A CA 1
ATOM 1256 C C . ALA A 1 169 ? 0.110 18.005 -5.525 1.00 89.06 169 ALA A C 1
ATOM 1258 O O . ALA A 1 169 ? 0.890 18.915 -5.800 1.00 89.06 169 ALA A O 1
ATOM 1259 N N . CYS A 1 170 ? -0.240 17.100 -6.447 1.00 87.12 170 CYS A N 1
ATOM 1260 C CA . CYS A 1 170 ? 0.267 17.160 -7.819 1.00 87.12 170 CYS A CA 1
ATOM 1261 C C . CYS A 1 170 ? -0.741 16.632 -8.843 1.00 87.12 170 CYS A C 1
ATOM 1263 O O . CYS A 1 170 ? -1.436 15.653 -8.613 1.00 87.12 170 CYS A O 1
ATOM 1265 N N . SER A 1 171 ? -0.762 17.241 -10.030 1.00 89.38 171 SER A N 1
ATOM 1266 C CA . SER A 1 171 ? -1.586 16.815 -11.172 1.00 89.38 171 SER A CA 1
ATOM 1267 C C . SER A 1 171 ? -0.936 15.689 -11.992 1.00 89.38 171 SER A C 1
ATOM 1269 O O . SER A 1 171 ? -1.042 15.649 -13.217 1.00 89.38 171 SER A O 1
ATOM 1271 N N . ARG A 1 172 ? -0.192 14.793 -11.334 1.00 89.19 172 ARG A N 1
ATOM 1272 C CA . ARG A 1 172 ? 0.552 13.696 -11.971 1.00 89.19 172 ARG A CA 1
ATOM 1273 C C . ARG A 1 172 ? 0.380 12.416 -11.169 1.00 89.19 172 ARG A C 1
ATOM 1275 O O . ARG A 1 172 ? 0.315 12.460 -9.945 1.00 89.19 172 ARG A O 1
ATOM 1282 N N . SER A 1 173 ? 0.397 11.280 -11.860 1.00 91.88 173 SER A N 1
ATOM 1283 C CA . SER A 1 173 ? 0.445 9.982 -11.190 1.00 91.88 173 SER A CA 1
ATOM 1284 C C . SER A 1 173 ? 1.746 9.827 -10.403 1.00 91.88 173 SER A C 1
ATOM 1286 O O . SER A 1 173 ? 2.835 10.138 -10.901 1.00 91.88 173 SER A O 1
ATOM 1288 N N . VAL A 1 174 ? 1.631 9.341 -9.170 1.00 93.06 174 VAL A N 1
ATOM 1289 C CA . VAL A 1 174 ? 2.764 9.064 -8.285 1.00 93.06 174 VAL A CA 1
ATOM 1290 C C . VAL A 1 174 ? 3.208 7.602 -8.376 1.00 93.06 174 VAL A C 1
ATOM 1292 O O . VAL A 1 174 ? 2.528 6.730 -8.911 1.00 93.06 174 VAL A O 1
ATOM 1295 N N . ARG A 1 175 ? 4.402 7.316 -7.856 1.00 91.94 175 ARG A N 1
ATOM 1296 C CA . ARG A 1 175 ? 5.061 6.004 -7.968 1.00 91.94 175 ARG A CA 1
ATOM 1297 C C . ARG A 1 175 ? 4.378 4.857 -7.202 1.00 91.94 175 ARG A C 1
ATOM 1299 O O . ARG A 1 175 ? 4.612 3.689 -7.505 1.00 91.94 175 ARG A O 1
ATOM 1306 N N . GLN A 1 176 ? 3.588 5.176 -6.190 1.00 93.69 176 GLN A N 1
ATOM 1307 C CA . GLN A 1 176 ? 2.910 4.210 -5.328 1.00 93.69 176 GLN A CA 1
ATOM 1308 C C . GLN A 1 176 ? 1.523 4.742 -4.969 1.00 93.69 176 GLN A C 1
ATOM 1310 O O . GLN A 1 176 ? 1.313 5.952 -5.095 1.00 93.69 176 GLN A O 1
ATOM 1315 N N . PRO A 1 177 ? 0.599 3.900 -4.485 1.00 95.94 177 PRO A N 1
ATOM 1316 C CA . PRO A 1 177 ? -0.760 4.322 -4.208 1.00 95.94 177 PRO A CA 1
ATOM 1317 C C . PRO A 1 177 ? -0.752 5.409 -3.143 1.00 95.94 177 PRO A C 1
ATOM 1319 O O . PRO A 1 177 ? 0.022 5.361 -2.180 1.00 95.94 177 PRO A O 1
ATOM 1322 N N . VAL A 1 178 ? -1.629 6.388 -3.313 1.00 95.62 178 VAL A N 1
ATOM 1323 C CA . VAL A 1 178 ? -1.703 7.564 -2.447 1.00 95.62 178 VAL A CA 1
ATOM 1324 C C . VAL A 1 178 ? -1.824 7.224 -0.956 1.00 95.62 178 VAL A C 1
ATOM 1326 O O . VAL A 1 178 ? -1.105 7.854 -0.184 1.00 95.62 178 VAL A O 1
ATOM 1329 N N . PRO A 1 179 ? -2.587 6.199 -0.515 1.00 94.88 179 PRO A N 1
ATOM 1330 C CA . PRO A 1 179 ? -2.603 5.805 0.897 1.00 94.88 179 PRO A CA 1
ATOM 1331 C C . PRO A 1 179 ? -1.216 5.448 1.455 1.00 94.88 179 PRO A C 1
ATOM 1333 O O . PRO A 1 179 ? -0.841 5.921 2.526 1.00 94.88 179 PRO A O 1
ATOM 1336 N N . ALA A 1 180 ? -0.417 4.678 0.707 1.00 95.06 180 ALA A N 1
ATOM 1337 C CA . ALA A 1 180 ? 0.949 4.333 1.105 1.00 95.06 180 ALA A CA 1
ATOM 1338 C C . ALA A 1 180 ? 1.871 5.564 1.071 1.00 95.06 180 ALA A C 1
ATOM 1340 O O . ALA A 1 180 ? 2.700 5.762 1.957 1.00 95.06 180 ALA A O 1
ATOM 1341 N N . ARG A 1 181 ? 1.693 6.446 0.078 1.00 94.00 181 ARG A N 1
ATOM 1342 C CA . ARG A 1 181 ? 2.438 7.710 -0.017 1.00 94.00 181 ARG A CA 1
ATOM 1343 C C . ARG A 1 181 ? 2.157 8.661 1.144 1.00 94.00 181 ARG A C 1
ATOM 1345 O O . ARG A 1 181 ? 3.094 9.281 1.640 1.00 94.00 181 ARG A O 1
ATOM 1352 N N . TYR A 1 182 ? 0.912 8.748 1.588 1.00 94.38 182 TYR A N 1
ATOM 1353 C CA . TYR A 1 182 ? 0.524 9.567 2.732 1.00 94.38 182 TYR A CA 1
ATOM 1354 C C . TYR A 1 182 ? 1.065 8.992 4.040 1.00 94.38 182 TYR A C 1
ATOM 1356 O O . TYR A 1 182 ? 1.563 9.753 4.866 1.00 94.38 182 TYR A O 1
ATOM 1364 N N . ALA A 1 183 ? 1.067 7.665 4.200 1.00 92.88 183 ALA A N 1
ATOM 1365 C CA . ALA A 1 183 ? 1.703 7.016 5.346 1.00 92.88 183 ALA A CA 1
ATOM 1366 C C . ALA A 1 183 ? 3.212 7.328 5.424 1.00 92.88 183 ALA A C 1
ATOM 1368 O O . ALA A 1 183 ? 3.702 7.709 6.487 1.00 92.88 183 ALA A O 1
ATOM 1369 N N . ASP A 1 184 ? 3.929 7.263 4.295 1.00 92.00 184 ASP A N 1
ATOM 1370 C CA . ASP A 1 184 ? 5.340 7.667 4.197 1.00 92.00 184 ASP A CA 1
ATOM 1371 C C . ASP A 1 184 ? 5.563 9.129 4.624 1.00 92.00 184 ASP A C 1
ATOM 1373 O O . ASP A 1 184 ? 6.494 9.434 5.371 1.00 92.00 184 ASP A O 1
ATOM 1377 N N . GLN A 1 185 ? 4.727 10.051 4.134 1.00 92.62 185 GLN A N 1
ATOM 1378 C CA . GLN A 1 185 ? 4.832 11.478 4.457 1.00 92.62 185 GLN A CA 1
ATOM 1379 C C . GLN A 1 185 ? 4.542 11.743 5.936 1.00 92.62 185 GLN A C 1
ATOM 1381 O O . GLN A 1 185 ? 5.297 12.473 6.579 1.00 92.62 185 GLN A O 1
ATOM 1386 N N . ALA A 1 186 ? 3.513 11.102 6.494 1.00 90.56 186 ALA A N 1
ATOM 1387 C CA . ALA A 1 186 ? 3.184 11.189 7.912 1.00 90.56 186 ALA A CA 1
ATOM 1388 C C . ALA A 1 186 ? 4.329 10.666 8.794 1.00 90.56 186 ALA A C 1
ATOM 1390 O O . ALA A 1 186 ? 4.723 11.336 9.750 1.00 90.56 186 ALA A O 1
ATOM 1391 N N . ALA A 1 187 ? 4.920 9.519 8.443 1.00 89.38 187 ALA A N 1
ATOM 1392 C CA . ALA A 1 187 ? 6.063 8.957 9.160 1.00 89.38 187 ALA A CA 1
ATOM 1393 C C . ALA A 1 187 ? 7.304 9.865 9.073 1.00 89.38 187 ALA A C 1
ATOM 1395 O O . ALA A 1 187 ? 7.966 10.116 10.083 1.00 89.38 187 ALA A O 1
ATOM 1396 N N . ALA A 1 188 ? 7.599 10.415 7.890 1.00 89.75 188 ALA A N 1
ATOM 1397 C CA . ALA A 1 188 ? 8.708 11.348 7.701 1.00 89.75 188 ALA A CA 1
ATOM 1398 C C . ALA A 1 188 ? 8.511 12.650 8.497 1.00 89.75 188 ALA A C 1
ATOM 1400 O O . ALA A 1 188 ? 9.449 13.132 9.139 1.00 89.75 188 ALA A O 1
ATOM 1401 N N . ALA A 1 189 ? 7.296 13.201 8.500 1.00 88.19 189 ALA A N 1
ATOM 1402 C CA . ALA A 1 189 ? 6.961 14.399 9.258 1.00 88.19 189 ALA A CA 1
ATOM 1403 C C . ALA A 1 189 ? 7.061 14.152 10.773 1.00 88.19 189 ALA A C 1
ATOM 1405 O O . ALA A 1 189 ? 7.688 14.941 11.484 1.00 88.19 189 ALA A O 1
ATOM 1406 N N . ALA A 1 190 ? 6.550 13.018 11.263 1.00 84.94 190 ALA A N 1
ATOM 1407 C CA . ALA A 1 190 ? 6.696 12.608 12.659 1.00 84.94 190 ALA A CA 1
ATOM 1408 C C . ALA A 1 190 ? 8.175 12.468 13.066 1.00 84.94 190 ALA A C 1
ATOM 1410 O O . ALA A 1 190 ? 8.581 12.973 14.115 1.00 84.94 190 ALA A O 1
ATOM 1411 N N . ALA A 1 191 ? 9.011 11.868 12.212 1.00 84.00 191 ALA A N 1
ATOM 1412 C CA . ALA A 1 191 ? 10.446 11.741 12.461 1.00 84.00 191 ALA A CA 1
ATOM 1413 C C . ALA A 1 191 ? 11.163 13.105 12.526 1.00 84.00 191 ALA A C 1
ATOM 1415 O O . ALA A 1 191 ? 12.061 13.294 13.349 1.00 84.00 191 ALA A O 1
ATOM 1416 N N . LEU A 1 192 ? 10.775 14.072 11.687 1.00 84.81 192 LEU A N 1
ATOM 1417 C CA . LEU A 1 192 ? 11.311 15.438 11.738 1.00 84.81 192 LEU A CA 1
ATOM 1418 C C . LEU A 1 192 ? 10.928 16.157 13.036 1.00 84.81 192 LEU A C 1
ATOM 1420 O O . LEU A 1 192 ? 11.775 16.826 13.632 1.00 84.81 192 LEU A O 1
ATOM 1424 N N . LEU A 1 193 ? 9.682 16.003 13.488 1.00 79.06 193 LEU A N 1
ATOM 1425 C CA . LEU A 1 193 ? 9.208 16.582 14.747 1.00 79.06 193 LEU A CA 1
ATOM 1426 C C . LEU A 1 193 ? 9.939 15.983 15.952 1.00 79.06 193 LEU A C 1
ATOM 1428 O O . LEU A 1 193 ? 10.416 16.729 16.807 1.00 79.06 193 LEU A O 1
ATOM 1432 N N . ALA A 1 194 ? 10.117 14.661 15.971 1.00 77.38 194 ALA A N 1
ATOM 1433 C CA . ALA A 1 194 ? 10.861 13.973 17.021 1.00 77.38 194 ALA A CA 1
ATOM 1434 C C . ALA A 1 194 ? 12.328 14.444 17.100 1.00 77.38 194 ALA A C 1
ATOM 1436 O O . ALA A 1 194 ? 12.849 14.662 18.192 1.00 77.38 194 ALA A O 1
ATOM 1437 N N . LYS A 1 195 ? 12.989 14.673 15.953 1.00 75.56 195 LYS A N 1
ATOM 1438 C CA . LYS A 1 195 ? 14.376 15.179 15.894 1.00 75.56 195 LYS A CA 1
ATOM 1439 C C . LYS A 1 195 ? 14.529 16.629 16.354 1.00 75.56 195 LYS A C 1
ATOM 1441 O O . LYS A 1 195 ? 15.590 16.991 16.850 1.00 75.56 195 LYS A O 1
ATOM 1446 N N . ARG A 1 196 ? 13.510 17.472 16.161 1.00 68.81 196 ARG A N 1
ATOM 1447 C CA . ARG A 1 196 ? 13.577 18.905 16.497 1.00 68.81 196 ARG A CA 1
ATOM 1448 C C . ARG A 1 196 ? 13.429 19.198 17.992 1.00 68.81 196 ARG A C 1
ATOM 1450 O O . ARG A 1 196 ? 13.635 20.343 18.373 1.00 68.81 196 ARG A O 1
ATOM 1457 N N . GLY A 1 197 ? 13.064 18.217 18.826 1.00 61.16 197 GLY A N 1
ATOM 1458 C CA . GLY A 1 197 ? 12.893 18.398 20.278 1.00 61.16 197 GLY A CA 1
ATOM 1459 C C . GLY A 1 197 ? 11.874 19.481 20.676 1.00 61.16 197 GLY A C 1
ATOM 1460 O O . GLY A 1 197 ? 11.842 19.904 21.827 1.00 61.16 197 GLY A O 1
ATOM 1461 N N . ALA A 1 198 ? 11.067 19.971 19.731 1.00 51.28 198 ALA A N 1
ATOM 1462 C CA . ALA A 1 198 ? 10.383 21.251 19.842 1.00 51.28 198 ALA A CA 1
ATOM 1463 C C . ALA A 1 198 ? 8.867 21.076 19.968 1.00 51.28 198 ALA A C 1
ATOM 1465 O O . ALA A 1 198 ? 8.121 21.212 18.999 1.00 51.28 198 ALA A O 1
ATOM 1466 N N . TRP A 1 199 ? 8.422 20.849 21.202 1.00 44.56 199 TRP A N 1
ATOM 1467 C CA . TRP A 1 199 ? 7.210 21.482 21.721 1.00 44.56 199 TRP A CA 1
ATOM 1468 C C . TRP A 1 199 ? 7.443 21.845 23.195 1.00 44.56 199 TRP A C 1
ATOM 1470 O O . TRP A 1 199 ? 7.990 21.014 23.924 1.00 44.56 199 TRP A O 1
ATOM 1480 N N . PRO A 1 200 ? 7.090 23.064 23.655 1.00 39.53 200 PRO A N 1
ATOM 1481 C CA . PRO A 1 200 ? 7.354 23.491 25.021 1.00 39.53 200 PRO A CA 1
ATOM 1482 C C . PRO A 1 200 ? 6.695 22.533 26.009 1.00 39.53 200 PRO A C 1
ATOM 1484 O O . PRO A 1 200 ? 5.477 22.352 26.046 1.00 39.53 200 PRO A O 1
ATOM 1487 N N . GLN A 1 201 ? 7.534 21.916 26.829 1.00 43.44 201 GLN A N 1
ATOM 1488 C CA . GLN A 1 201 ? 7.110 21.132 27.969 1.00 43.44 201 GLN A CA 1
ATOM 1489 C C . GLN A 1 201 ? 6.391 22.099 28.916 1.00 43.44 201 GLN A C 1
ATOM 1491 O O . GLN A 1 201 ? 7.021 22.993 29.484 1.00 43.44 201 GLN A O 1
ATOM 1496 N N . ARG A 1 202 ? 5.071 21.957 29.096 1.00 38.19 202 ARG A N 1
ATOM 1497 C CA . ARG A 1 202 ? 4.396 22.587 30.235 1.00 38.19 202 ARG A CA 1
ATOM 1498 C C . ARG A 1 202 ? 4.906 21.867 31.478 1.00 38.19 202 ARG A C 1
ATOM 1500 O O . ARG A 1 202 ? 4.313 20.887 31.917 1.00 38.19 202 ARG A O 1
ATOM 1507 N N . GLN A 1 203 ? 6.050 22.311 31.993 1.00 38.75 203 GLN A N 1
ATOM 1508 C CA . GLN A 1 203 ? 6.527 21.911 33.304 1.00 38.75 203 GLN A CA 1
ATOM 1509 C C . GLN A 1 203 ? 5.477 22.396 34.303 1.00 38.75 203 GLN A C 1
ATOM 1511 O O . GLN A 1 203 ? 5.412 23.575 34.644 1.00 38.75 203 GLN A O 1
ATOM 1516 N N . GLN A 1 204 ? 4.605 21.492 34.745 1.00 36.75 204 GLN A N 1
ATOM 1517 C CA . GLN A 1 204 ? 4.034 21.649 36.070 1.00 36.75 204 GLN A CA 1
ATOM 1518 C C . GLN A 1 204 ? 5.214 21.515 37.025 1.00 36.75 204 GLN A C 1
ATOM 1520 O O . GLN A 1 204 ? 5.765 20.430 37.197 1.00 36.75 204 GLN A O 1
ATOM 1525 N N . ALA A 1 205 ? 5.640 22.646 37.580 1.00 40.50 205 ALA A N 1
ATOM 1526 C CA . ALA A 1 205 ? 6.516 22.683 38.731 1.00 40.50 205 ALA A CA 1
ATOM 1527 C C . ALA A 1 205 ? 5.776 22.025 39.908 1.00 40.50 205 ALA A C 1
ATOM 1529 O O . ALA A 1 205 ? 5.073 22.683 40.668 1.00 40.50 205 ALA A O 1
ATOM 1530 N N . GLY A 1 206 ? 5.883 20.702 40.003 1.00 35.84 206 GLY A N 1
ATOM 1531 C CA . GLY A 1 206 ? 5.573 19.923 41.193 1.00 35.84 206 GLY A CA 1
ATOM 1532 C C . GLY A 1 206 ? 6.894 19.513 41.822 1.00 35.84 206 GLY A C 1
ATOM 1533 O O . GLY A 1 206 ? 7.560 18.611 41.323 1.00 35.84 206 GLY A O 1
ATOM 1534 N N . GLY A 1 207 ? 7.315 20.246 42.852 1.00 38.72 207 GLY A N 1
ATOM 1535 C CA . GLY A 1 207 ? 8.554 19.986 43.574 1.00 38.72 207 GLY A CA 1
ATOM 1536 C C . GLY A 1 207 ? 8.530 18.680 44.372 1.00 38.72 207 GLY A C 1
ATOM 1537 O O . GLY A 1 207 ? 7.475 18.208 44.787 1.00 38.72 207 GLY A O 1
ATOM 1538 N N . GLY A 1 208 ? 9.721 18.137 44.630 1.00 34.66 208 GLY A N 1
ATOM 1539 C CA . GLY A 1 208 ? 9.933 17.047 45.584 1.00 34.66 208 GLY A CA 1
ATOM 1540 C C . GLY A 1 208 ? 11.157 16.207 45.231 1.00 34.66 208 GLY A C 1
ATOM 1541 O O . GLY A 1 208 ? 11.112 15.435 44.285 1.00 34.66 208 GLY A O 1
ATOM 1542 N N . GLY A 1 209 ? 12.257 16.407 45.961 1.00 34.91 209 GLY A N 1
ATOM 1543 C CA . GLY A 1 209 ? 13.571 15.805 45.712 1.00 34.91 209 GLY A CA 1
ATOM 1544 C C . GLY A 1 209 ? 13.699 14.307 46.015 1.00 34.91 209 GLY A C 1
ATOM 1545 O O . GLY A 1 209 ? 12.801 13.681 46.566 1.00 34.91 209 GLY A O 1
ATOM 1546 N N . GLY A 1 210 ? 14.882 13.764 45.713 1.00 32.59 210 GLY A N 1
ATOM 1547 C CA . GLY A 1 210 ? 15.304 12.437 46.169 1.00 32.59 210 GLY A CA 1
ATOM 1548 C C . GLY A 1 210 ? 16.334 11.793 45.246 1.00 32.59 210 GLY A C 1
ATOM 1549 O O . GLY A 1 210 ? 15.980 11.289 44.189 1.00 32.59 210 GLY A O 1
ATOM 1550 N N . GLY A 1 211 ? 17.610 11.841 45.634 1.00 38.38 211 GLY A N 1
ATOM 1551 C CA . GLY A 1 211 ? 18.733 11.309 44.863 1.00 38.38 211 GLY A CA 1
ATOM 1552 C C . GLY A 1 211 ? 18.777 9.781 44.763 1.00 38.38 211 GLY A C 1
ATOM 1553 O O . GLY A 1 211 ? 18.315 9.061 45.644 1.00 38.38 211 GLY A O 1
ATOM 1554 N N . GLY A 1 212 ? 19.408 9.307 43.690 1.00 31.66 212 GLY A N 1
ATOM 1555 C CA . GLY A 1 212 ? 19.744 7.905 43.469 1.00 31.66 212 GLY A CA 1
ATOM 1556 C C . GLY A 1 212 ? 20.678 7.772 42.270 1.00 31.66 212 GLY A C 1
ATOM 1557 O O . GLY A 1 212 ? 20.242 7.828 41.125 1.00 31.66 212 GLY A O 1
ATOM 1558 N N . SER A 1 213 ? 21.975 7.634 42.535 1.00 36.25 213 SER A N 1
ATOM 1559 C CA . SER A 1 213 ? 23.004 7.328 41.541 1.00 36.25 213 SER A CA 1
ATOM 1560 C C . SER A 1 213 ? 22.893 5.861 41.119 1.00 36.25 213 SER A C 1
ATOM 1562 O O . SER A 1 213 ? 23.404 4.974 41.802 1.00 36.25 213 SER A O 1
ATOM 1564 N N . GLY A 1 214 ? 22.211 5.608 40.004 1.00 32.62 214 GLY A N 1
ATOM 1565 C CA . GLY A 1 214 ? 22.233 4.335 39.289 1.00 32.62 214 GLY A CA 1
ATOM 1566 C C . GLY A 1 214 ? 22.902 4.533 37.934 1.00 32.62 214 GLY A C 1
ATOM 1567 O O . GLY A 1 214 ? 22.492 5.406 37.174 1.00 32.62 214 GLY A O 1
ATOM 1568 N N . ALA A 1 215 ? 23.944 3.750 37.650 1.00 37.56 215 ALA A N 1
ATOM 1569 C CA . ALA A 1 215 ? 24.606 3.710 36.353 1.00 37.56 215 ALA A CA 1
ATOM 1570 C C . ALA A 1 215 ? 23.587 3.310 35.273 1.00 37.56 215 ALA A C 1
ATOM 1572 O O . ALA A 1 215 ? 23.217 2.143 35.147 1.00 37.56 215 ALA A O 1
ATOM 1573 N N . GLY A 1 216 ? 23.084 4.303 34.542 1.00 32.09 216 GLY A N 1
ATOM 1574 C CA . GLY A 1 216 ? 22.183 4.095 33.422 1.00 32.09 216 GLY A CA 1
ATOM 1575 C C . GLY A 1 216 ? 22.955 3.475 32.269 1.00 32.09 216 GLY A C 1
ATOM 1576 O O . GLY A 1 216 ? 23.894 4.081 31.758 1.00 32.09 216 GLY A O 1
ATOM 1577 N N . ALA A 1 217 ? 22.549 2.272 31.861 1.00 35.81 217 ALA A N 1
ATOM 1578 C CA . ALA A 1 217 ? 22.804 1.798 30.511 1.00 35.81 217 ALA A CA 1
ATOM 1579 C C . ALA A 1 217 ? 22.433 2.924 29.538 1.00 35.81 217 ALA A C 1
ATOM 1581 O O . ALA A 1 217 ? 21.381 3.545 29.715 1.00 35.81 217 ALA A O 1
ATOM 1582 N N . ASP A 1 218 ? 23.307 3.198 28.571 1.00 34.81 218 ASP A N 1
ATOM 1583 C CA . ASP A 1 218 ? 23.102 4.184 27.513 1.00 34.81 218 ASP A CA 1
ATOM 1584 C C . ASP A 1 218 ? 21.872 3.768 26.692 1.00 34.81 218 ASP A C 1
ATOM 1586 O O . ASP A 1 218 ? 21.942 3.020 25.717 1.00 34.81 218 ASP A O 1
ATOM 1590 N N . GLN A 1 219 ? 20.696 4.152 27.185 1.00 40.62 219 GLN A N 1
ATOM 1591 C CA . GLN A 1 219 ? 19.441 4.031 26.475 1.00 40.62 219 GLN A CA 1
ATOM 1592 C C . GLN A 1 219 ? 19.541 5.064 25.365 1.00 40.62 219 GLN A C 1
ATOM 1594 O O . GLN A 1 219 ? 19.374 6.260 25.610 1.00 40.62 219 GLN A O 1
ATOM 1599 N N . GLY A 1 220 ? 19.868 4.590 24.159 1.00 37.62 220 GLY A N 1
ATOM 1600 C CA . GLY A 1 220 ? 19.832 5.400 22.947 1.00 37.62 220 GLY A CA 1
ATOM 1601 C C . GLY A 1 220 ? 18.548 6.237 22.889 1.00 37.62 220 GLY A C 1
ATOM 1602 O O . GLY A 1 220 ? 17.559 5.884 23.536 1.00 37.62 220 GLY A O 1
ATOM 1603 N N . PRO A 1 221 ? 18.552 7.360 22.150 1.00 46.31 221 PRO A N 1
ATOM 1604 C CA . PRO A 1 221 ? 17.550 8.414 22.275 1.00 46.31 221 PRO A CA 1
ATOM 1605 C C . PRO A 1 221 ? 16.131 7.840 22.343 1.00 46.31 221 PRO A C 1
ATOM 1607 O O . PRO A 1 221 ? 15.635 7.267 21.374 1.00 46.31 221 PRO A O 1
ATOM 1610 N N . GLN A 1 222 ? 15.486 7.977 23.507 1.00 46.56 222 GLN A N 1
ATOM 1611 C CA . GLN A 1 222 ? 14.084 7.615 23.674 1.00 46.56 222 GLN A CA 1
ATOM 1612 C C . GLN A 1 222 ? 13.251 8.598 22.851 1.00 46.56 222 GLN A C 1
ATOM 1614 O O . GLN A 1 222 ? 12.965 9.722 23.272 1.00 46.56 222 GLN A O 1
ATOM 1619 N N . TYR A 1 223 ? 12.879 8.189 21.644 1.00 52.00 223 TYR A N 1
ATOM 1620 C CA . TYR A 1 223 ? 11.942 8.939 20.824 1.00 52.00 223 TYR A CA 1
ATOM 1621 C C . TYR A 1 223 ? 10.545 8.786 21.423 1.00 52.00 223 TYR A C 1
ATOM 1623 O O . TYR A 1 223 ? 9.836 7.819 21.155 1.00 52.00 223 TYR A O 1
ATOM 1631 N N . ARG A 1 224 ? 10.141 9.744 22.259 1.00 57.03 224 ARG A N 1
ATOM 1632 C CA . ARG A 1 224 ? 8.768 9.799 22.758 1.00 57.03 224 ARG A CA 1
ATOM 1633 C C . ARG A 1 224 ? 7.862 10.299 21.636 1.00 57.03 224 ARG A C 1
ATOM 1635 O O . ARG A 1 224 ? 8.024 11.424 21.166 1.00 57.03 224 ARG A O 1
ATOM 1642 N N . MET A 1 225 ? 6.917 9.464 21.208 1.00 60.91 225 MET A N 1
ATOM 1643 C CA . MET A 1 225 ? 5.904 9.854 20.226 1.00 60.91 225 MET A CA 1
ATOM 1644 C C . MET A 1 225 ? 5.120 11.057 20.762 1.00 60.91 225 MET A C 1
ATOM 1646 O O . MET A 1 225 ? 4.538 10.998 21.847 1.00 60.91 225 MET A O 1
ATOM 1650 N N . ILE A 1 226 ? 5.151 12.163 20.022 1.00 63.72 226 ILE A N 1
ATOM 1651 C CA . ILE A 1 226 ? 4.503 13.415 20.416 1.00 63.72 226 ILE A CA 1
ATOM 1652 C C . ILE A 1 226 ? 3.028 13.326 20.001 1.00 63.72 226 ILE A C 1
ATOM 1654 O O . ILE A 1 226 ? 2.764 13.107 18.816 1.00 63.72 226 ILE A O 1
ATOM 1658 N N . PRO A 1 227 ? 2.063 13.478 20.928 1.00 67.88 227 PRO A N 1
ATOM 1659 C CA . PRO A 1 227 ? 0.656 13.513 20.560 1.00 67.88 227 PRO A CA 1
ATOM 1660 C C . PRO A 1 227 ? 0.387 14.755 19.707 1.00 67.88 227 PRO A C 1
ATOM 1662 O O . PRO A 1 227 ? 0.809 15.864 20.040 1.00 67.88 227 PRO A O 1
ATOM 1665 N N . LEU A 1 228 ? -0.303 14.557 18.589 1.00 71.12 228 LEU A N 1
ATOM 1666 C CA . LEU A 1 228 ? -0.723 15.644 17.719 1.00 71.12 228 LEU A CA 1
ATOM 1667 C C . LEU A 1 228 ? -1.837 16.447 18.406 1.00 71.12 228 LEU A C 1
ATOM 1669 O O . LEU A 1 228 ? -2.677 15.871 19.092 1.00 71.12 228 LEU A O 1
ATOM 1673 N N . ALA A 1 229 ? -1.860 17.768 18.215 1.00 76.00 229 ALA A N 1
ATOM 1674 C CA . ALA A 1 229 ? -2.960 18.593 18.707 1.00 76.00 229 ALA A CA 1
ATOM 1675 C C . ALA A 1 229 ? -4.299 18.147 18.092 1.00 76.00 229 ALA A C 1
ATOM 1677 O O . ALA A 1 229 ? -4.360 17.847 16.897 1.00 76.00 229 ALA A O 1
ATOM 1678 N N . ASP A 1 230 ? -5.378 18.181 18.878 1.00 74.38 230 ASP A N 1
ATOM 1679 C CA . ASP A 1 230 ? -6.713 17.729 18.451 1.00 74.38 230 ASP A CA 1
ATOM 1680 C C . ASP A 1 230 ? -7.210 18.446 17.184 1.00 74.38 230 ASP A C 1
ATOM 1682 O O . ASP A 1 230 ? -7.895 17.857 16.350 1.00 74.38 230 ASP A O 1
ATOM 1686 N N . THR A 1 231 ? -6.794 19.700 16.979 1.00 78.31 231 THR A N 1
ATOM 1687 C CA . THR A 1 231 ? -7.110 20.498 15.783 1.00 78.31 231 THR A CA 1
ATOM 1688 C C . THR A 1 231 ? -6.498 19.945 14.494 1.00 78.31 231 THR A C 1
ATOM 1690 O O . THR A 1 231 ? -7.024 20.192 13.411 1.00 78.31 231 THR A O 1
ATOM 1693 N N . LEU A 1 232 ? -5.395 19.199 14.592 1.00 79.69 232 LEU A N 1
ATOM 1694 C CA . LEU A 1 232 ? -4.693 18.596 13.458 1.00 79.69 232 LEU A CA 1
ATOM 1695 C C . LEU A 1 232 ? -4.999 17.097 13.302 1.00 79.69 232 LEU A C 1
ATOM 1697 O O . LEU A 1 232 ? -4.731 16.528 12.248 1.00 79.69 232 LEU A O 1
ATOM 1701 N N . ALA A 1 233 ? -5.602 16.451 14.305 1.00 73.31 233 ALA A N 1
ATOM 1702 C CA . ALA A 1 233 ? -5.884 15.009 14.316 1.00 73.31 233 ALA A CA 1
ATOM 1703 C C . ALA A 1 233 ? -6.870 14.526 13.231 1.00 73.31 233 ALA A C 1
ATOM 1705 O O . ALA A 1 233 ? -6.964 13.319 12.985 1.00 73.31 233 ALA A O 1
ATOM 1706 N N . GLY A 1 234 ? -7.587 15.452 12.587 1.00 76.56 234 GLY A N 1
ATOM 1707 C CA . GLY A 1 234 ? -8.469 15.203 11.441 1.00 76.56 234 GLY A CA 1
ATOM 1708 C C . GLY A 1 234 ? -8.013 15.860 10.134 1.00 76.56 234 GLY A C 1
ATOM 1709 O O . GLY A 1 234 ? -8.750 15.811 9.151 1.00 76.56 234 GLY A O 1
ATOM 1710 N N . SER A 1 235 ? -6.838 16.495 10.106 1.00 84.75 235 SER A N 1
ATOM 1711 C CA . SER A 1 235 ? -6.313 17.176 8.920 1.00 84.75 235 SER A CA 1
ATOM 1712 C C . SER A 1 235 ? -5.149 16.409 8.288 1.00 84.75 235 SER A C 1
ATOM 1714 O O . SER A 1 235 ? -4.493 15.577 8.915 1.00 84.75 235 SER A O 1
ATOM 1716 N N . HIS A 1 236 ? -4.868 16.705 7.020 1.00 86.25 236 HIS A N 1
ATOM 1717 C CA . HIS A 1 236 ? -3.706 16.175 6.307 1.00 86.25 236 HIS A CA 1
ATOM 1718 C C . HIS A 1 236 ? -2.461 17.043 6.575 1.00 86.25 236 HIS A C 1
ATOM 1720 O O . HIS A 1 236 ? -1.848 17.563 5.651 1.00 86.25 236 HIS A O 1
ATOM 1726 N N . TRP A 1 237 ? -2.108 17.241 7.848 1.00 87.06 237 TRP A N 1
ATOM 1727 C CA . TRP A 1 237 ? -1.017 18.128 8.297 1.00 87.06 237 TRP A CA 1
ATOM 1728 C C . TRP A 1 237 ? 0.383 17.753 7.775 1.00 87.06 237 TRP A C 1
ATOM 1730 O O . TRP A 1 237 ? 1.318 18.538 7.903 1.00 87.06 237 TRP A O 1
ATOM 1740 N N . TYR A 1 238 ? 0.533 16.539 7.247 1.00 86.06 238 TYR A N 1
ATOM 1741 C CA . TYR A 1 238 ? 1.777 15.973 6.725 1.00 86.06 238 TYR A CA 1
ATOM 1742 C C . TYR A 1 238 ? 1.947 16.139 5.206 1.00 86.06 238 TYR A C 1
ATOM 1744 O O . TYR A 1 238 ? 2.972 15.708 4.670 1.00 86.06 238 TYR A O 1
ATOM 1752 N N . LEU A 1 239 ? 0.940 16.682 4.512 1.00 83.69 239 LEU A N 1
ATOM 1753 C CA . LEU A 1 239 ? 1.045 17.062 3.099 1.00 83.69 239 LEU A CA 1
ATOM 1754 C C . LEU A 1 239 ? 1.772 18.397 2.961 1.00 83.69 239 LEU A C 1
ATOM 1756 O O . LEU A 1 239 ? 2.632 18.465 2.053 1.00 83.69 239 LEU A O 1
#

Radius of gyration: 22.71 Å; chains: 1; bounding box: 47×43×86 Å

Foldseek 3Di:
DDDDPPDQADQCLLVVLLVVQVVVCVVPVDGDLAEEEEAEDDDPVCLVVNCVRRVVSNQVSQCVNVNPPRRHWYWYKYKYQDDDDFDWDFDADQPVPNPRDTDIDEDDALDKDFDDVDDPPWGKIWGQHFDDPDDTGRTMIITTSGGRPCCDDVSVSVVFSVQQCPAPPDNTRHRGGNVVVLVVLVVVVQVVVLVVVDDDDPPPPPDDDDDDDDDDDPPDDPSDRDDDPPVCPPPSPSD